Protein 1DBX (pdb70)

CATH classification: 3.90.960.10

Foldseek 3Di:
DLQVVLCVVVVADKDKAFFDPPVLPPPCVRVVNPQQQEKEKDKKAFVAPLQAIEIEIGRSPWAAFCQVCVVVVGRTIGHPQVSVCVQFVAHPQAGFLGRGPHQHAYEYEQCLVVDQWGWTHSRHHGIIMIHGVVSVCVSRVYYYGHGTDD/DLQVVLCVVVVADKDKFFFDDPVLPPPCVRVVHDQQQEKEKDKKDFVQPLVQIEIEIGGSVWAAFVQVCVQVVGRTIGYDQVSVCVQQVAHVQQGFLGRGVHQHAYEYAQCNQVDQWGWYHSRHHGMIMIHGVVSVCVSNVYYHGHGTDD

Solvent-accessible surface area: 15591 Å² total

Sequence (300 aa):
TPAIDLLKKQKIPFILHTYDHDPGDEAAEKLGIDPNRSFKTLLVAENGDQKKLACFVLATANLNLKKAAKSIGVKKVEADKDAAQKSTGYLVGGISPLGQKKRVKTVINSTALEFETIYVSGGKRGLSVEIAPQDLAKVLGAEFTDIVDETPAIDLLKKQKIPFILHTYDHDPGDEAAEKLGIDPNRSFKTLLVAENGDQKKLACFVLATANLNLKKAAKSIGVKKVEADKDAAQKSTGYLVGGISPLGQKKRVKTVINSTALEFETIYVSGGKRGLSVEIAPQDLAKVLGAEFTDIVDE

Secondary structure (DSSP, 8-state):
-HHHHHHHHHT---EEEE-------HHHHHHT--GGGBEEEEEEEBTT-TTSEEEEEEETT---HHHHHHHHT-S-B---HHHHHHHHS--TT---SSS-SS---EEEEGGGGGSS-EEEE-SSTTEEEEE-HHHHHHHHTPEEE-----/-HHHHHHHHHT---EEEE-------HHHHHHT--GGGEEEEEEEEETTEEEEEEEEEEETT---HHHHHHHHT-S-B---HHHHHHHHS--TT---SSS-SS---EEEEGGGGGSS-EEEE-SSTTEEEEE-HHHHHHHHT-EEE-----

Organism: Haemophilus influenzae (strain ATCC 51907 / DSM 11121 / KW20 / Rd) (NCBI:txid71421)

Radius of gyration: 20.14 Å; Cα contacts (8 Å, |Δi|>4): 664; chains: 2; bounding box: 34×42×66 Å

InterPro domains:
  IPR004369 Prolyl-tRNA editing protein, YbaK/EbsC [PIRSF006181] (1-157)
  IPR004369 Prolyl-tRNA editing protein, YbaK/EbsC [TIGR00011] (2-155)
  IPR004369 Prolyl-tRNA editing protein, YbaK/EbsC [cd00002] (1-155)
  IPR007214 YbaK/aminoacyl-tRNA synthetase-associated domain [PF04073] (31-146)
  IPR036754 YbaK/aminoacyl-tRNA synthetase-associated domain superfamily [G3DSA:3.90.960.10] (1-158)
  IPR036754 YbaK/aminoacyl-tRNA synthetase-associated domain superfamily [SSF55826] (2-155)

B-factor: mean 21.3, std 10.44, range [2.0, 78.43]

Structure (mmCIF, N/CA/C/O backbone):
data_1DBX
#
_entry.id   1DBX
#
_cell.length_a   32.560
_cell.length_b   42.210
_cell.length_c   54.160
_cell.angle_alpha   109.07
_cell.angle_beta   100.32
_cell.angle_gamma   90.62
#
_symmetry.space_group_name_H-M   'P 1'
#
loop_
_entity.id
_entity.type
_entity.pdbx_description
1 polymer 'cysteinyl-tRNA(Pro) deacylase'
2 water water
#
loop_
_atom_site.group_PDB
_atom_site.id
_atom_site.type_symbol
_atom_site.label_atom_id
_atom_site.label_alt_id
_atom_site.label_comp_id
_atom_site.label_asym_id
_atom_site.label_entity_id
_atom_site.label_seq_id
_atom_site.pdbx_PDB_ins_code
_atom_site.Cartn_x
_atom_site.Cartn_y
_atom_site.Cartn_z
_atom_site.occupancy
_atom_site.B_iso_or_equiv
_atom_site.auth_seq_id
_atom_site.auth_comp_id
_atom_site.auth_asym_id
_atom_site.auth_atom_id
_atom_site.pdbx_PDB_model_num
ATOM 1 N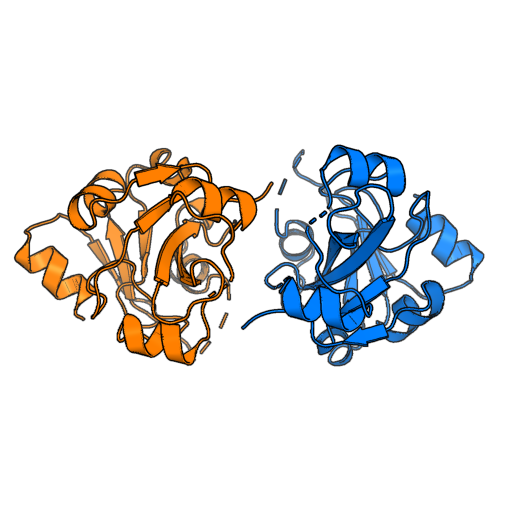 N . THR A 1 2 ? 12.264 -3.505 38.573 1.00 19.38 2 THR A N 1
ATOM 2 C CA . THR A 1 2 ? 12.214 -2.210 37.832 1.00 17.82 2 THR A CA 1
ATOM 3 C C . THR A 1 2 ? 11.422 -1.203 38.610 1.00 14.74 2 THR A C 1
ATOM 4 O O . THR A 1 2 ? 10.628 -1.555 39.489 1.00 14.70 2 THR A O 1
ATOM 8 N N . PRO A 1 3 ? 11.523 0.098 38.306 1.00 16.14 3 PRO A N 1
ATOM 9 C CA . PRO A 1 3 ? 10.802 1.115 39.048 1.00 13.90 3 PRO A CA 1
ATOM 10 C C . PRO A 1 3 ? 9.301 0.935 38.945 1.00 14.55 3 PRO A C 1
ATOM 11 O O . PRO A 1 3 ? 8.528 1.306 39.852 1.00 14.70 3 PRO A O 1
ATOM 15 N N . ALA A 1 4 ? 8.857 0.395 37.806 1.00 12.96 4 ALA A N 1
ATOM 16 C CA . ALA A 1 4 ? 7.432 0.114 37.607 1.00 13.34 4 ALA A CA 1
ATOM 17 C C . ALA A 1 4 ? 6.948 -0.949 38.586 1.00 14.08 4 ALA A C 1
ATOM 18 O O . ALA A 1 4 ? 5.898 -0.759 39.193 1.00 14.91 4 ALA A O 1
ATOM 20 N N . ILE A 1 5 ? 7.680 -2.053 38.659 1.00 11.95 5 ILE A N 1
ATOM 21 C CA . ILE A 1 5 ? 7.245 -3.142 39.569 1.00 14.60 5 ILE A CA 1
ATOM 22 C C . ILE A 1 5 ? 7.456 -2.675 41.003 1.00 15.02 5 ILE A C 1
ATOM 23 O O . ILE A 1 5 ? 6.543 -2.855 41.808 1.00 18.59 5 ILE A O 1
ATOM 28 N N . ASP A 1 6 ? 8.524 -1.948 41.313 1.00 17.12 6 ASP A N 1
ATOM 29 C CA . ASP A 1 6 ? 8.691 -1.404 42.679 1.00 18.90 6 ASP A CA 1
ATOM 30 C C . ASP A 1 6 ? 7.496 -0.573 43.100 1.00 19.56 6 ASP A C 1
ATOM 31 O O . ASP A 1 6 ? 7.017 -0.604 44.270 1.00 18.20 6 ASP A O 1
ATOM 36 N N . LEU A 1 7 ? 7.013 0.263 42.162 1.00 16.17 7 LEU A N 1
ATOM 37 C CA . LEU A 1 7 ? 5.891 1.129 42.475 1.00 17.25 7 LEU A CA 1
ATOM 38 C C . LEU A 1 7 ? 4.634 0.308 42.811 1.00 16.86 7 LEU A C 1
ATOM 39 O O . LEU A 1 7 ? 3.893 0.639 43.729 1.00 16.23 7 LEU A O 1
ATOM 44 N N . LEU A 1 8 ? 4.323 -0.652 41.934 1.00 14.94 8 LEU A N 1
ATOM 45 C CA . LEU A 1 8 ? 3.121 -1.461 42.190 1.00 16.08 8 LEU A CA 1
ATOM 46 C C . LEU A 1 8 ? 3.253 -2.166 43.543 1.00 17.57 8 LEU A C 1
ATOM 47 O O . LEU A 1 8 ? 2.268 -2.225 44.264 1.00 19.74 8 LEU A O 1
ATOM 52 N N . LYS A 1 9 ? 4.456 -2.665 43.866 1.00 17.88 9 LYS A N 1
ATOM 53 C CA . LYS A 1 9 ? 4.596 -3.370 45.160 1.00 18.59 9 LYS A CA 1
ATOM 54 C C . LYS A 1 9 ? 4.474 -2.412 46.343 1.00 19.84 9 LYS A C 1
ATOM 55 O O . LYS A 1 9 ? 3.923 -2.730 47.410 1.00 19.04 9 LYS A O 1
ATOM 61 N N . LYS A 1 10 ? 5.002 -1.190 46.186 1.00 19.99 10 LYS A N 1
ATOM 62 C CA . LYS A 1 10 ? 4.931 -0.169 47.214 1.00 21.25 10 LYS A CA 1
ATOM 63 C C . LYS A 1 10 ? 3.487 0.260 47.472 1.00 20.78 10 LYS A C 1
ATOM 64 O O . LYS A 1 10 ? 3.089 0.442 48.652 1.00 19.14 10 LYS A O 1
ATOM 70 N N . GLN A 1 11 ? 2.689 0.359 46.420 1.00 18.66 11 GLN A N 1
ATOM 71 C CA . GLN A 1 11 ? 1.299 0.767 46.575 1.00 19.30 11 GLN A CA 1
ATOM 72 C C . GLN A 1 11 ? 0.291 -0.364 46.771 1.00 19.37 11 GLN A C 1
ATOM 73 O O . GLN A 1 11 ? -0.919 -0.118 46.889 1.00 17.05 11 GLN A O 1
ATOM 79 N N . LYS A 1 12 ? 0.774 -1.590 46.806 1.00 17.49 12 LYS A N 1
ATOM 80 C CA . LYS A 1 12 ? -0.054 -2.769 47.010 1.00 18.72 12 LYS A CA 1
ATOM 81 C C . LYS A 1 12 ? -1.095 -2.980 45.944 1.00 19.79 12 LYS A C 1
ATOM 82 O O . LYS A 1 12 ? -2.230 -3.392 46.205 1.00 21.32 12 LYS A O 1
ATOM 88 N N . ILE A 1 13 ? -0.743 -2.698 44.692 1.00 17.85 13 ILE A N 1
ATOM 89 C CA . ILE A 1 13 ? -1.721 -2.777 43.607 1.00 16.56 13 ILE A CA 1
ATOM 90 C C . ILE A 1 13 ? -1.637 -4.186 43.024 1.00 16.18 13 ILE A C 1
ATOM 91 O O . ILE A 1 13 ? -0.508 -4.597 42.695 1.00 16.58 13 ILE A O 1
ATOM 96 N N . PRO A 1 14 ? -2.753 -4.826 42.817 1.00 14.47 14 PRO A N 1
ATOM 97 C CA . PRO A 1 14 ? -2.760 -6.130 42.170 1.00 14.46 14 PRO A CA 1
ATOM 98 C C . PRO A 1 14 ? -2.184 -6.123 40.758 1.00 12.72 14 PRO A C 1
ATOM 99 O O . PRO A 1 14 ? -2.528 -5.265 39.955 1.00 14.40 14 PRO A O 1
ATOM 103 N N . PHE A 1 15 ? -1.311 -7.106 40.479 1.00 13.32 15 PHE A N 1
ATOM 104 C CA . PHE A 1 15 ? -0.836 -7.249 39.088 1.00 14.42 15 PHE A CA 1
ATOM 105 C C . PHE A 1 15 ? -0.245 -8.645 38.893 1.00 14.17 15 PHE A C 1
ATOM 106 O O . PHE A 1 15 ? 0.075 -9.335 39.870 1.00 13.51 15 PHE A O 1
ATOM 114 N N . ILE A 1 16 ? -0.107 -9.053 37.624 1.00 12.75 16 ILE A N 1
ATOM 115 C CA . ILE A 1 16 ? 0.655 -10.260 37.334 1.00 13.75 16 ILE A CA 1
ATOM 116 C C . ILE A 1 16 ? 1.873 -9.948 36.462 1.00 14.77 16 ILE A C 1
ATOM 117 O O . ILE A 1 16 ? 1.647 -9.237 35.478 1.00 14.27 16 ILE A O 1
ATOM 122 N N . LEU A 1 17 ? 3.057 -10.399 36.832 1.00 14.01 17 LEU A N 1
ATOM 123 C CA . LEU A 1 17 ? 4.267 -10.200 36.075 1.00 14.77 17 LEU A CA 1
ATOM 124 C C . LEU A 1 17 ? 4.475 -11.350 35.097 1.00 14.89 17 LEU A C 1
ATOM 125 O O . LEU A 1 17 ? 4.514 -12.524 35.487 1.00 16.62 17 LEU A O 1
ATOM 130 N N . HIS A 1 18 ? 4.575 -11.009 33.825 1.00 13.93 18 HIS A N 1
ATOM 131 C CA . HIS A 1 18 ? 4.835 -12.015 32.792 1.00 14.86 18 HIS A CA 1
ATOM 132 C C . HIS A 1 18 ? 6.223 -11.775 32.197 1.00 14.71 18 HIS A C 1
ATOM 133 O O . HIS A 1 18 ? 6.642 -10.624 32.004 1.00 15.05 18 HIS A O 1
ATOM 140 N N . THR A 1 19 ? 6.943 -12.867 31.924 1.00 16.51 19 THR A N 1
ATOM 141 C CA . THR A 1 19 ? 8.319 -12.725 31.434 1.00 17.28 19 THR A CA 1
ATOM 142 C C . THR A 1 19 ? 8.444 -13.520 30.130 1.00 19.59 19 THR A C 1
ATOM 143 O O . THR A 1 19 ? 7.863 -14.602 30.025 1.00 20.54 19 THR A O 1
ATOM 147 N N . TYR A 1 20 ? 9.171 -13.011 29.160 1.00 20.26 20 TYR A N 1
ATOM 148 C CA . TYR A 1 20 ? 9.416 -13.667 27.883 1.00 25.02 20 TYR A CA 1
ATOM 149 C C . TYR A 1 20 ? 10.886 -13.373 27.531 1.00 27.05 20 TYR A C 1
ATOM 150 O O . TYR A 1 20 ? 11.459 -12.437 28.099 1.00 25.19 20 TYR A O 1
ATOM 159 N N . ASP A 1 21 ? 11.550 -14.289 26.851 1.00 32.83 21 ASP A N 1
ATOM 160 C CA . ASP A 1 21 ? 12.917 -14.019 26.407 1.00 39.34 21 ASP A CA 1
ATOM 161 C C . ASP A 1 21 ? 12.865 -13.123 25.172 1.00 43.37 21 ASP A C 1
ATOM 162 O O . ASP A 1 21 ? 12.485 -13.590 24.096 1.00 42.96 21 ASP A O 1
ATOM 167 N N . HIS A 1 22 ? 13.156 -11.834 25.354 1.00 48.91 22 HIS A N 1
ATOM 168 C CA . HIS A 1 22 ? 13.374 -10.999 24.175 1.00 55.88 22 HIS A CA 1
ATOM 169 C C . HIS A 1 22 ? 14.482 -11.631 23.330 1.00 60.22 22 HIS A C 1
ATOM 170 O O . HIS A 1 22 ? 15.486 -12.049 23.912 1.00 61.06 22 HIS A O 1
ATOM 177 N N . ASP A 1 23 ? 14.231 -11.821 22.042 1.00 65.18 23 ASP A N 1
ATOM 178 C CA . ASP A 1 23 ? 15.367 -12.144 21.159 1.00 69.81 23 ASP A CA 1
ATOM 179 C C . ASP A 1 23 ? 16.103 -10.832 20.911 1.00 72.43 23 ASP A C 1
ATOM 180 O O . ASP A 1 23 ? 15.647 -9.945 20.193 1.00 73.08 23 ASP A O 1
ATOM 185 N N . PRO A 1 24 ? 17.238 -10.668 21.581 1.00 74.72 24 PRO A N 1
ATOM 186 C CA . PRO A 1 24 ? 17.931 -9.399 21.672 1.00 76.37 24 PRO A CA 1
ATOM 187 C C . PRO A 1 24 ? 18.172 -8.730 20.329 1.00 77.72 24 PRO A C 1
ATOM 188 O O . PRO A 1 24 ? 17.880 -7.555 20.107 1.00 78.43 24 PRO A O 1
ATOM 192 N N . GLY A 1 30 ? 7.190 -3.228 18.556 1.00 45.27 30 GLY A N 1
ATOM 193 C CA . GLY A 1 30 ? 6.002 -3.192 17.685 1.00 42.70 30 GLY A CA 1
ATOM 194 C C . GLY A 1 30 ? 4.945 -4.094 18.308 1.00 40.91 30 GLY A C 1
ATOM 195 O O . GLY A 1 30 ? 3.820 -3.640 18.546 1.00 42.59 30 GLY A O 1
ATOM 196 N N . ASP A 1 31 ? 5.236 -5.384 18.544 1.00 37.15 31 ASP A N 1
ATOM 197 C CA . ASP A 1 31 ? 4.530 -6.065 19.628 1.00 30.89 31 ASP A CA 1
ATOM 198 C C . ASP A 1 31 ? 5.075 -7.472 19.856 1.00 27.28 31 ASP A C 1
ATOM 199 O O . ASP A 1 31 ? 4.426 -8.496 19.750 1.00 25.23 31 ASP A O 1
ATOM 204 N N . GLU A 1 32 ? 6.333 -7.478 20.256 1.00 26.40 32 GLU A N 1
ATOM 205 C CA . GLU A 1 32 ? 7.023 -8.672 20.687 1.00 25.87 32 GLU A CA 1
ATOM 206 C C . GLU A 1 32 ? 6.308 -9.305 21.880 1.00 24.09 32 GLU A C 1
ATOM 207 O O . GLU A 1 32 ? 6.234 -10.522 21.977 1.00 23.41 32 GLU A O 1
ATOM 213 N N . ALA A 1 33 ? 5.860 -8.469 22.827 1.00 21.60 33 ALA A N 1
ATOM 214 C CA . ALA A 1 33 ? 5.189 -9.006 24.003 1.00 19.95 33 ALA A CA 1
ATOM 215 C C . ALA A 1 33 ? 3.913 -9.733 23.625 1.00 19.48 33 ALA A C 1
ATOM 216 O O . ALA A 1 33 ? 3.645 -10.837 24.129 1.00 18.41 33 ALA A O 1
ATOM 218 N N . ALA A 1 34 ? 3.113 -9.179 22.728 1.00 19.13 34 ALA A N 1
ATOM 219 C CA . ALA A 1 34 ? 1.858 -9.852 22.375 1.00 19.34 34 ALA A CA 1
ATOM 220 C C . ALA A 1 34 ? 2.184 -11.188 21.690 1.00 20.17 34 ALA A C 1
ATOM 221 O O . ALA A 1 34 ? 1.491 -12.168 21.935 1.00 17.52 34 ALA A O 1
ATOM 223 N N . GLU A 1 35 ? 3.246 -11.200 20.877 1.00 21.05 35 GLU A N 1
ATOM 224 C CA . GLU A 1 35 ? 3.580 -12.410 20.126 1.00 23.69 35 GLU A CA 1
ATOM 225 C C . GLU A 1 35 ? 4.143 -13.501 21.043 1.00 22.95 35 GLU A C 1
ATOM 226 O O . GLU A 1 35 ? 3.666 -14.628 21.043 1.00 22.61 35 GLU A O 1
ATOM 232 N N . LYS A 1 36 ? 5.143 -13.168 21.844 1.00 22.00 36 LYS A N 1
ATOM 233 C CA . LYS A 1 36 ? 5.782 -14.119 22.740 1.00 22.88 36 LYS A CA 1
ATOM 234 C C . LYS A 1 36 ? 4.928 -14.520 23.936 1.00 20.77 36 LYS A C 1
ATOM 235 O O . LYS A 1 36 ? 5.204 -15.627 24.422 1.00 22.17 36 LYS A O 1
ATOM 241 N N . LEU A 1 37 ? 3.995 -13.674 24.383 1.00 17.99 37 LEU A N 1
ATOM 242 C CA . LEU A 1 37 ? 3.097 -14.084 25.446 1.00 15.56 37 LEU A CA 1
ATOM 243 C C . LEU A 1 37 ? 1.743 -14.581 24.939 1.00 17.59 37 LEU A C 1
ATOM 244 O O . LEU A 1 37 ? 0.890 -14.978 25.736 1.00 18.40 37 LEU A O 1
ATOM 249 N N . GLY A 1 38 ? 1.509 -14.495 23.629 1.00 16.71 38 GLY A N 1
ATOM 250 C CA . GLY A 1 38 ? 0.219 -14.960 23.089 1.00 18.56 38 GLY A CA 1
ATOM 251 C C . GLY A 1 38 ? -0.959 -14.177 23.652 1.00 19.57 38 GLY A C 1
ATOM 252 O O . GLY A 1 38 ? -1.907 -14.711 24.241 1.00 18.22 38 GLY A O 1
ATOM 253 N N . ILE A 1 39 ? -0.852 -12.855 23.515 1.00 19.16 39 ILE A N 1
ATOM 254 C CA . ILE A 1 39 ? -1.880 -11.937 24.025 1.00 22.32 39 ILE A CA 1
ATOM 255 C C . ILE A 1 39 ? -2.728 -11.461 22.849 1.00 23.09 39 ILE A C 1
ATOM 256 O O . ILE A 1 39 ? -2.127 -11.205 21.805 1.00 24.14 39 ILE A O 1
ATOM 261 N N . ASP A 1 40 ? -4.038 -11.311 22.959 1.00 25.40 40 ASP A N 1
ATOM 262 C CA . ASP A 1 40 ? -4.738 -10.544 21.916 1.00 26.86 40 ASP A CA 1
ATOM 263 C C . ASP A 1 40 ? -4.093 -9.176 21.743 1.00 25.55 40 ASP A C 1
ATOM 264 O O . ASP A 1 40 ? -3.993 -8.511 22.767 1.00 24.25 40 ASP A O 1
ATOM 269 N N . PRO A 1 41 ? -3.829 -8.728 20.533 1.00 26.64 41 PRO A N 1
ATOM 270 C CA . PRO A 1 41 ? -3.240 -7.434 20.276 1.00 25.40 41 PRO A CA 1
ATOM 271 C C . PRO A 1 41 ? -3.954 -6.285 20.971 1.00 24.29 41 PRO A C 1
ATOM 272 O O . PRO A 1 41 ? -3.249 -5.398 21.466 1.00 24.39 41 PRO A O 1
ATOM 276 N N . ASN A 1 42 ? -5.285 -6.300 20.993 1.00 23.12 42 ASN A N 1
ATOM 277 C CA . ASN A 1 42 ? -5.972 -5.105 21.490 1.00 22.85 42 ASN A CA 1
ATOM 278 C C . ASN A 1 42 ? -5.929 -5.019 23.008 1.00 20.96 42 ASN A C 1
ATOM 279 O O . ASN A 1 42 ? -6.362 -4.030 23.615 1.00 20.17 42 ASN A O 1
ATOM 284 N N . ARG A 1 43 ? -5.399 -6.076 23.648 1.00 18.99 43 ARG A N 1
ATOM 285 C CA . ARG A 1 43 ? -5.105 -6.048 25.058 1.00 16.03 43 ARG A CA 1
ATOM 286 C C . ARG A 1 43 ? -3.680 -5.659 25.437 1.00 13.48 43 ARG A C 1
ATOM 287 O O . ARG A 1 43 ? -3.416 -5.534 26.639 1.00 11.83 43 ARG A O 1
ATOM 295 N N . SER A 1 44 ? -2.774 -5.604 24.478 1.00 12.87 44 SER A N 1
ATOM 296 C CA . SER A 1 44 ? -1.388 -5.277 24.670 1.00 12.57 44 SER A CA 1
ATOM 297 C C . SER A 1 44 ? -1.159 -3.799 24.365 1.00 13.39 44 SER A C 1
ATOM 298 O O . SER A 1 44 ? -1.327 -3.325 23.226 1.00 12.61 44 SER A O 1
ATOM 301 N N . PHE A 1 45 ? -0.764 -3.034 25.402 1.00 11.59 45 PHE A N 1
ATOM 302 C CA . PHE A 1 45 ? -0.698 -1.579 25.248 1.00 12.51 45 PHE A CA 1
ATOM 303 C C . PHE A 1 45 ? 0.746 -1.093 25.260 1.00 13.09 45 PHE A C 1
ATOM 304 O O . PHE A 1 45 ? 1.609 -1.601 25.971 1.00 13.27 45 PHE A O 1
ATOM 312 N N . LYS A 1 46 ? 1.008 -0.081 24.441 1.00 11.78 46 LYS A N 1
ATOM 313 C CA . LYS A 1 46 ? 2.263 0.615 24.366 1.00 12.66 46 LYS A CA 1
ATOM 314 C C . LYS A 1 46 ? 2.127 1.978 25.057 1.00 13.46 46 LYS A C 1
ATOM 315 O O . LYS A 1 46 ? 1.016 2.468 25.293 1.00 12.27 46 LYS A O 1
ATOM 321 N N . THR A 1 47 ? 3.284 2.536 25.411 1.00 11.15 47 THR A N 1
ATOM 322 C CA . THR A 1 47 ? 3.335 3.772 26.166 1.00 11.35 47 THR A CA 1
ATOM 323 C C . THR A 1 47 ? 4.192 4.736 25.361 1.00 12.30 47 THR A C 1
ATOM 324 O O . THR A 1 47 ? 5.349 4.390 25.013 1.00 11.22 47 THR A O 1
ATOM 328 N N . LEU A 1 48 ? 3.603 5.876 25.041 1.00 12.55 48 LEU A N 1
ATOM 329 C CA . LEU A 1 48 ? 4.255 6.885 24.210 1.00 12.61 48 LEU A CA 1
ATOM 330 C C . LEU A 1 48 ? 4.289 8.200 24.974 1.00 13.44 48 LEU A C 1
ATOM 331 O O . LEU A 1 48 ? 3.458 8.399 25.885 1.00 13.30 48 LEU A O 1
ATOM 336 N N . LEU A 1 49 ? 5.286 9.038 24.665 1.00 12.05 49 LEU A N 1
ATOM 337 C CA . LEU A 1 49 ? 5.320 10.343 25.319 1.00 11.97 49 LEU A CA 1
ATOM 338 C C . LEU A 1 49 ? 5.215 11.437 24.260 1.00 11.85 49 LEU A C 1
ATOM 339 O O . LEU A 1 49 ? 5.773 11.268 23.164 1.00 11.81 49 LEU A O 1
ATOM 344 N N . VAL A 1 50 ? 4.584 12.544 24.599 1.00 11.42 50 VAL A N 1
ATOM 345 C CA . VAL A 1 50 ? 4.397 13.635 23.628 1.00 13.22 50 VAL A CA 1
ATOM 346 C C . VAL A 1 50 ? 4.889 14.911 24.289 1.00 12.00 50 VAL A C 1
ATOM 347 O O . VAL A 1 50 ? 4.966 15.009 25.509 1.00 13.43 50 VAL A O 1
ATOM 351 N N . ALA A 1 51 ? 5.246 15.905 23.487 1.00 11.71 51 ALA A N 1
ATOM 352 C CA . ALA A 1 51 ? 5.636 17.205 23.997 1.00 12.22 51 ALA A CA 1
ATOM 353 C C . ALA A 1 51 ? 4.505 18.203 23.820 1.00 11.75 51 ALA A C 1
ATOM 354 O O . ALA A 1 51 ? 4.057 18.430 22.695 1.00 13.29 51 ALA A O 1
ATOM 356 N N . GLU A 1 52 ? 4.092 18.831 24.907 1.00 12.77 52 GLU A N 1
ATOM 357 C CA . GLU A 1 52 ? 2.984 19.778 24.879 1.00 13.53 52 GLU A CA 1
ATOM 358 C C . GLU A 1 52 ? 3.365 21.044 24.110 1.00 15.14 52 GLU A C 1
ATOM 359 O O . GLU A 1 52 ? 4.359 21.681 24.455 1.00 14.61 52 GLU A O 1
ATOM 365 N N . ASN A 1 53 ? 2.626 21.398 23.065 1.00 14.91 53 ASN A N 1
ATOM 366 C CA . ASN A 1 53 ? 3.005 22.479 22.160 1.00 16.02 53 ASN A CA 1
ATOM 367 C C . ASN A 1 53 ? 4.414 22.351 21.630 1.00 17.34 53 ASN A C 1
ATOM 368 O O . ASN A 1 53 ? 5.064 23.319 21.217 1.00 19.10 53 ASN A O 1
ATOM 373 N N . GLY A 1 54 ? 4.962 21.150 21.536 1.00 17.46 54 GLY A N 1
ATOM 374 C CA . GLY A 1 54 ? 6.288 20.844 21.031 1.00 16.49 54 GLY A CA 1
ATOM 375 C C . GLY A 1 54 ? 7.394 21.248 22.029 1.00 17.32 54 GLY A C 1
ATOM 376 O O . GLY A 1 54 ? 8.562 21.283 21.619 1.00 19.76 54 GLY A O 1
ATOM 377 N N . ASP A 1 55 ? 7.073 21.440 23.274 1.00 16.84 55 ASP A N 1
ATOM 378 C CA . ASP A 1 55 ? 7.993 21.865 24.331 1.00 18.24 55 ASP A CA 1
ATOM 379 C C . ASP A 1 55 ? 8.480 20.552 24.971 1.00 20.45 55 ASP A C 1
ATOM 380 O O . ASP A 1 55 ? 7.729 19.911 25.715 1.00 19.36 55 ASP A O 1
ATOM 385 N N . GLN A 1 56 ? 9.703 20.208 24.649 1.00 21.09 56 GLN A N 1
ATOM 386 C CA . GLN A 1 56 ? 10.289 18.922 24.986 1.00 23.44 56 GLN A CA 1
ATOM 387 C C . GLN A 1 56 ? 10.552 18.801 26.478 1.00 23.01 56 GLN A C 1
ATOM 388 O O . GLN A 1 56 ? 10.779 17.680 26.946 1.00 24.95 56 GLN A O 1
ATOM 394 N N . LYS A 1 57 ? 10.376 19.869 27.243 1.00 24.61 57 LYS A N 1
ATOM 395 C CA . LYS A 1 57 ? 10.443 19.819 28.694 1.00 23.85 57 LYS A CA 1
ATOM 396 C C . LYS A 1 57 ? 9.090 19.603 29.349 1.00 21.28 57 LYS A C 1
ATOM 397 O O . LYS A 1 57 ? 8.921 19.612 30.572 1.00 22.62 57 LYS A O 1
ATOM 403 N N . LYS A 1 58 ? 8.033 19.585 28.529 1.00 18.93 58 LYS A N 1
ATOM 404 C CA . LYS A 1 58 ? 6.694 19.475 29.115 1.00 16.39 58 LYS A CA 1
ATOM 405 C C . LYS A 1 58 ? 6.048 18.252 28.450 1.00 16.51 58 LYS A C 1
ATOM 406 O O . LYS A 1 58 ? 5.317 18.390 27.468 1.00 15.82 58 LYS A O 1
ATOM 412 N N . LEU A 1 59 ? 6.334 17.090 29.030 1.00 13.85 59 LEU A N 1
ATOM 413 C CA . LEU A 1 59 ? 5.855 15.834 28.405 1.00 12.77 59 LEU A CA 1
ATOM 414 C C . LEU A 1 59 ? 4.574 15.343 29.064 1.00 13.36 59 LEU A C 1
ATOM 415 O O . LEU A 1 59 ? 4.214 15.651 30.213 1.00 12.53 59 LEU A O 1
ATOM 420 N N . ALA A 1 60 ? 3.885 14.472 28.311 1.00 11.50 60 ALA A N 1
ATOM 421 C CA . ALA A 1 60 ? 2.680 13.801 28.786 1.00 11.26 60 ALA A CA 1
ATOM 422 C C . ALA A 1 60 ? 2.736 12.380 28.244 1.00 10.26 60 ALA A C 1
ATOM 423 O O . ALA A 1 60 ? 3.298 12.182 27.151 1.00 12.12 60 ALA A O 1
ATOM 425 N N . CYS A 1 61 ? 2.031 11.488 28.915 1.00 10.15 61 CYS A N 1
ATOM 426 C CA . CYS A 1 61 ? 2.169 10.064 28.611 1.00 10.63 61 CYS A CA 1
ATOM 427 C C . CYS A 1 61 ? 0.856 9.483 28.092 1.00 9.43 61 CYS A C 1
ATOM 428 O O . CYS A 1 61 ? -0.177 9.793 28.655 1.00 9.07 61 CYS A O 1
ATOM 431 N N . PHE A 1 62 ? 0.880 8.702 27.056 1.00 9.51 62 PHE A N 1
ATOM 432 C CA . PHE A 1 62 ? -0.346 8.160 26.442 1.00 9.49 62 PHE A CA 1
ATOM 433 C C . PHE A 1 62 ? -0.168 6.643 26.298 1.00 10.95 62 PHE A C 1
ATOM 434 O O . PHE A 1 62 ? 0.879 6.165 25.833 1.00 13.20 62 PHE A O 1
ATOM 442 N N . VAL A 1 63 ? -1.248 5.961 26.671 1.00 10.49 63 VAL A N 1
ATOM 443 C CA . VAL A 1 63 ? -1.176 4.502 26.738 1.00 12.44 63 VAL A CA 1
ATOM 444 C C . VAL A 1 63 ? -2.230 3.914 25.787 1.00 9.58 63 VAL A C 1
ATOM 445 O O . VAL A 1 63 ? -3.374 4.329 25.939 1.00 11.08 63 VAL A O 1
ATOM 449 N N . LEU A 1 64 ? -1.836 3.170 24.766 1.00 8.98 64 LEU A N 1
ATOM 450 C CA . LEU A 1 64 ? -2.789 2.750 23.738 1.00 10.05 64 LEU A CA 1
ATOM 451 C C . LEU A 1 64 ? -2.418 1.376 23.143 1.00 9.29 64 LEU A C 1
ATOM 452 O O . LEU A 1 64 ? -1.292 0.955 23.385 1.00 11.53 64 LEU A O 1
ATOM 457 N N . ALA A 1 65 ? -3.411 0.616 22.619 1.00 10.62 65 ALA A N 1
ATOM 458 C CA . ALA A 1 65 ? -3.003 -0.689 22.069 1.00 13.80 65 ALA A CA 1
ATOM 459 C C . ALA A 1 65 ? -1.869 -0.518 21.073 1.00 14.84 65 ALA A C 1
ATOM 460 O O . ALA A 1 65 ? -1.772 0.411 20.271 1.00 13.38 65 ALA A O 1
ATOM 462 N N . THR A 1 66 ? -0.953 -1.498 21.085 1.00 16.29 66 THR A N 1
ATOM 463 C CA . THR A 1 66 ? 0.233 -1.421 20.249 1.00 18.68 66 THR A CA 1
ATOM 464 C C . THR A 1 66 ? -0.131 -1.365 18.773 1.00 20.62 66 THR A C 1
ATOM 465 O O . THR A 1 66 ? 0.665 -0.700 18.081 1.00 21.13 66 THR A O 1
ATOM 469 N N . ALA A 1 67 ? -1.257 -1.938 18.351 1.00 21.45 67 ALA A N 1
ATOM 470 C CA . ALA A 1 67 ? -1.582 -1.806 16.919 1.00 23.65 67 ALA A CA 1
ATOM 471 C C . ALA A 1 67 ? -2.380 -0.551 16.603 1.00 23.96 67 ALA A C 1
ATOM 472 O O . ALA A 1 67 ? -2.669 -0.337 15.410 1.00 26.35 67 ALA A O 1
ATOM 474 N N . ASN A 1 68 ? -2.712 0.264 17.595 1.00 21.43 68 ASN A N 1
ATOM 475 C CA . ASN A 1 68 ? -3.371 1.534 17.298 1.00 21.39 68 ASN A CA 1
ATOM 476 C C . ASN A 1 68 ? -2.322 2.616 17.035 1.00 20.70 68 ASN A C 1
ATOM 477 O O . ASN A 1 68 ? -1.149 2.538 17.398 1.00 19.14 68 ASN A O 1
ATOM 490 N N . LEU A 1 70 ? -1.468 6.766 17.607 1.00 14.33 70 LEU A N 1
ATOM 491 C CA . LEU A 1 70 ? -1.884 7.891 18.446 1.00 13.43 70 LEU A CA 1
ATOM 492 C C . LEU A 1 70 ? -2.388 8.991 17.520 1.00 14.49 70 LEU A C 1
ATOM 493 O O . LEU A 1 70 ? -1.678 9.338 16.566 1.00 15.81 70 LEU A O 1
ATOM 498 N N . ASN A 1 71 ? -3.586 9.488 17.779 1.00 12.40 71 ASN A N 1
ATOM 499 C CA . ASN A 1 71 ? -4.043 10.651 16.969 1.00 13.59 71 ASN A CA 1
ATOM 500 C C . ASN A 1 71 ? -3.564 11.905 17.677 1.00 12.83 71 ASN A C 1
ATOM 501 O O . ASN A 1 71 ? -4.104 12.155 18.775 1.00 12.67 71 ASN A O 1
ATOM 506 N N . LEU A 1 72 ? -2.710 12.759 17.087 1.00 13.47 72 LEU A N 1
ATOM 507 C CA . LEU A 1 72 ? -2.147 13.858 17.875 1.00 12.64 72 LEU A CA 1
ATOM 508 C C . LEU A 1 72 ? -3.194 14.914 18.244 1.00 13.95 72 LEU A C 1
ATOM 509 O O . LEU A 1 72 ? -3.072 15.552 19.304 1.00 13.46 72 LEU A O 1
ATOM 514 N N . LYS A 1 73 ? -4.156 15.178 17.337 1.00 14.10 73 LYS A N 1
ATOM 515 C CA . LYS A 1 73 ? -5.175 16.165 17.688 1.00 13.48 73 LYS A CA 1
ATOM 516 C C . LYS A 1 73 ? -6.035 15.691 18.849 1.00 13.93 73 LYS A C 1
ATOM 517 O O . LYS A 1 73 ? -6.267 16.446 19.795 1.00 14.26 73 LYS A O 1
ATOM 523 N N . LYS A 1 74 ? -6.473 14.432 18.845 1.00 13.83 74 LYS A N 1
ATOM 524 C CA . LYS A 1 74 ? -7.211 13.869 19.946 1.00 12.29 74 LYS A CA 1
ATOM 525 C C . LYS A 1 74 ? -6.364 13.913 21.226 1.00 14.11 74 LYS A C 1
ATOM 526 O O . LYS A 1 74 ? -6.893 14.156 22.310 1.00 14.02 74 LYS A O 1
ATOM 532 N N . ALA A 1 75 ? -5.083 13.560 21.073 1.00 13.34 75 ALA A N 1
ATOM 533 C CA . ALA A 1 75 ? -4.234 13.545 22.278 1.00 12.31 75 ALA A CA 1
ATOM 534 C C . ALA A 1 75 ? -4.075 14.933 22.848 1.00 10.95 75 ALA A C 1
ATOM 535 O O . ALA A 1 75 ? -4.184 15.142 24.056 1.00 12.24 75 ALA A O 1
ATOM 537 N N . ALA A 1 76 ? -3.939 15.969 21.987 1.00 12.30 76 ALA A N 1
ATOM 538 C CA . ALA A 1 76 ? -3.786 17.317 22.525 1.00 12.25 76 ALA A CA 1
ATOM 539 C C . ALA A 1 76 ? -5.071 17.758 23.234 1.00 12.50 76 ALA A C 1
ATOM 540 O O . ALA A 1 76 ? -5.035 18.258 24.361 1.00 12.65 76 ALA A O 1
ATOM 542 N N . LYS A 1 77 ? -6.216 17.456 22.613 1.00 12.69 77 LYS A N 1
ATOM 543 C CA . LYS A 1 77 ? -7.483 17.733 23.320 1.00 15.22 77 LYS A CA 1
ATOM 544 C C . LYS A 1 77 ? -7.618 17.018 24.646 1.00 14.46 77 LYS A C 1
ATOM 545 O O . LYS A 1 77 ? -8.183 17.571 25.615 1.00 14.32 77 LYS A O 1
ATOM 551 N N . SER A 1 78 ? -7.171 15.773 24.767 1.00 13.50 78 SER A N 1
ATOM 552 C CA . SER A 1 78 ? -7.373 15.017 26.007 1.00 11.48 78 SER A CA 1
ATOM 553 C C . SER A 1 78 ? -6.644 15.596 27.218 1.00 12.49 78 SER A C 1
ATOM 554 O O . SER A 1 78 ? -6.910 15.209 28.368 1.00 13.55 78 SER A O 1
ATOM 557 N N . ILE A 1 79 ? -5.639 16.414 27.018 1.00 11.37 79 ILE A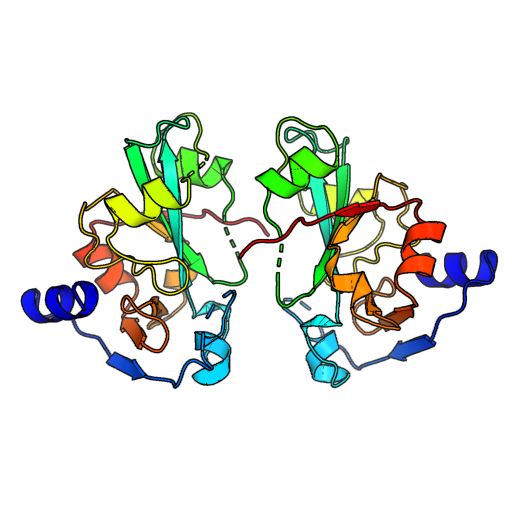 N 1
ATOM 558 C CA . ILE A 1 79 ? -4.797 16.971 28.040 1.00 12.85 79 ILE A CA 1
ATOM 559 C C . ILE A 1 79 ? -4.937 18.510 28.030 1.00 13.79 79 ILE A C 1
ATOM 560 O O . ILE A 1 79 ? -4.342 19.171 28.897 1.00 16.03 79 ILE A O 1
ATOM 565 N N . GLY A 1 80 ? -5.802 18.999 27.174 1.00 14.21 80 GLY A N 1
ATOM 566 C CA . GLY A 1 80 ? -6.205 20.415 27.238 1.00 17.23 80 GLY A CA 1
ATOM 567 C C . GLY A 1 80 ? -5.092 21.320 26.732 1.00 17.70 80 GLY A C 1
ATOM 568 O O . GLY A 1 80 ? -4.957 22.456 27.203 1.00 19.76 80 GLY A O 1
ATOM 569 N N . VAL A 1 81 ? -4.317 20.873 25.758 1.00 16.74 81 VAL A N 1
ATOM 570 C CA . VAL A 1 81 ? -3.282 21.732 25.171 1.00 16.09 81 VAL A CA 1
ATOM 571 C C . VAL A 1 81 ? -3.584 21.984 23.698 1.00 15.89 81 VAL A C 1
ATOM 572 O O . VAL A 1 81 ? -4.346 21.196 23.097 1.00 16.44 81 VAL A O 1
ATOM 576 N N . LYS A 1 82 ? -2.979 23.011 23.111 1.00 15.26 82 LYS A N 1
ATOM 577 C CA . LYS A 1 82 ? -3.376 23.379 21.743 1.00 14.00 82 LYS A CA 1
ATOM 578 C C . LYS A 1 82 ? -2.863 22.342 20.746 1.00 14.35 82 LYS A C 1
ATOM 579 O O . LYS A 1 82 ? -3.544 22.057 19.762 1.00 15.05 82 LYS A O 1
ATOM 585 N N . LYS A 1 83 ? -1.595 21.942 20.906 1.00 14.61 83 LYS A N 1
ATOM 586 C CA . LYS A 1 83 ? -1.004 20.974 19.982 1.00 16.82 83 LYS A CA 1
ATOM 587 C C . LYS A 1 83 ? -0.054 20.070 20.762 1.00 14.88 83 LYS A C 1
ATOM 588 O O . LYS A 1 83 ? 0.439 20.502 21.810 1.00 15.26 83 LYS A O 1
ATOM 594 N N . VAL A 1 84 ? 0.211 18.880 20.258 1.00 15.54 84 VAL A N 1
ATOM 595 C CA . VAL A 1 84 ? 1.342 18.095 20.785 1.00 13.87 84 VAL A CA 1
ATOM 596 C C . VAL A 1 84 ? 2.171 17.612 19.609 1.00 15.94 84 VAL A C 1
ATOM 597 O O . VAL A 1 84 ? 1.668 17.539 18.478 1.00 14.33 84 VAL A O 1
ATOM 601 N N . GLU A 1 85 ? 3.434 17.279 19.832 1.00 14.94 85 GLU A N 1
ATOM 602 C CA . GLU A 1 85 ? 4.285 16.575 18.904 1.00 16.81 85 GLU A CA 1
ATOM 603 C C . GLU A 1 85 ? 4.884 15.375 19.664 1.00 15.73 85 GLU A C 1
ATOM 604 O O . GLU A 1 85 ? 4.918 15.407 20.888 1.00 15.60 85 GLU A O 1
ATOM 618 N N . ALA A 1 87 ? 7.419 13.158 21.543 1.00 17.12 87 ALA A N 1
ATOM 619 C CA . ALA A 1 87 ? 8.628 13.536 22.287 1.00 18.26 87 ALA A CA 1
ATOM 620 C C . ALA A 1 87 ? 9.868 13.051 21.547 1.00 19.08 87 ALA A C 1
ATOM 621 O O . ALA A 1 87 ? 9.768 11.942 21.017 1.00 19.43 87 ALA A O 1
ATOM 623 N N . ASP A 1 88 ? 10.929 13.863 21.437 1.00 22.94 88 ASP A N 1
ATOM 624 C CA . ASP A 1 88 ? 12.197 13.318 20.939 1.00 25.96 88 ASP A CA 1
ATOM 625 C C . ASP A 1 88 ? 12.661 12.115 21.780 1.00 25.96 88 ASP A C 1
ATOM 626 O O . ASP A 1 88 ? 12.461 12.061 23.008 1.00 25.35 88 ASP A O 1
ATOM 631 N N . LYS A 1 89 ? 13.271 11.128 21.135 1.00 25.58 89 LYS A N 1
ATOM 632 C CA . LYS A 1 89 ? 13.892 10.005 21.834 1.00 26.73 89 LYS A CA 1
ATOM 633 C C . LYS A 1 89 ? 14.665 10.428 23.078 1.00 26.40 89 LYS A C 1
ATOM 634 O O . LYS A 1 89 ? 14.377 9.838 24.128 1.00 23.37 89 LYS A O 1
ATOM 640 N N . ASP A 1 90 ? 15.607 11.381 23.050 1.00 27.33 90 ASP A N 1
ATOM 641 C CA . ASP A 1 90 ? 16.382 11.604 24.278 1.00 28.59 90 ASP A CA 1
ATOM 642 C C . ASP A 1 90 ? 15.527 12.232 25.376 1.00 27.33 90 ASP A C 1
ATOM 643 O O . ASP A 1 90 ? 15.801 12.081 26.573 1.00 28.01 90 ASP A O 1
ATOM 648 N N . ALA A 1 91 ? 14.656 13.155 24.965 1.00 24.67 91 ALA A N 1
ATOM 649 C CA . ALA A 1 91 ? 13.718 13.748 25.875 1.00 21.77 91 ALA A CA 1
ATOM 650 C C . ALA A 1 91 ? 12.878 12.632 26.516 1.00 20.11 91 ALA A C 1
ATOM 651 O O . ALA A 1 91 ? 12.803 12.727 27.736 1.00 21.16 91 ALA A O 1
ATOM 653 N N . ALA A 1 92 ? 12.341 11.688 25.763 1.00 21.85 92 ALA A N 1
ATOM 654 C CA . ALA A 1 92 ? 11.539 10.627 26.396 1.00 21.76 92 ALA A CA 1
ATOM 655 C C . ALA A 1 92 ? 12.382 9.767 27.353 1.00 23.49 92 ALA A C 1
ATOM 656 O O . ALA A 1 92 ? 11.912 9.383 28.419 1.00 22.65 92 ALA A O 1
ATOM 658 N N . GLN A 1 93 ? 13.587 9.385 26.949 1.00 24.04 93 GLN A N 1
ATOM 659 C CA . GLN A 1 93 ? 14.505 8.604 27.802 1.00 26.56 93 GLN A CA 1
ATOM 660 C C . GLN A 1 93 ? 14.933 9.322 29.066 1.00 27.03 93 GLN A C 1
ATOM 661 O O . GLN A 1 93 ? 14.898 8.684 30.135 1.00 28.51 93 GLN A O 1
ATOM 667 N N . LYS A 1 94 ? 15.261 10.610 29.070 1.00 26.83 94 LYS A N 1
ATOM 668 C CA . LYS A 1 94 ? 15.742 11.280 30.274 1.00 27.04 94 LYS A CA 1
ATOM 669 C C . LYS A 1 94 ? 14.640 11.482 31.301 1.00 25.40 94 LYS A C 1
ATOM 670 O O . LYS A 1 94 ? 14.773 11.377 32.519 1.00 26.22 94 LYS A O 1
ATOM 676 N N . SER A 1 95 ? 13.461 11.761 30.771 1.00 20.93 95 SER A N 1
ATOM 677 C CA . SER A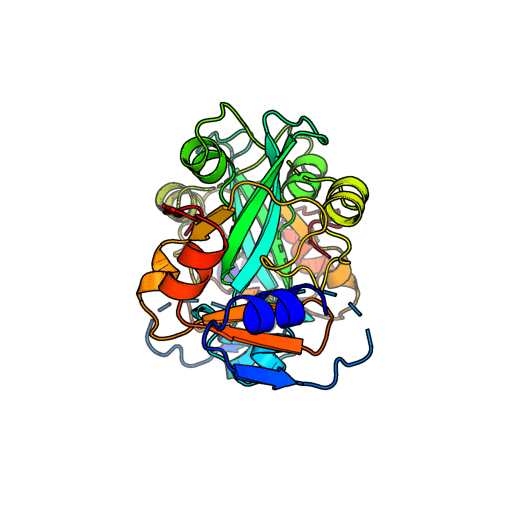 1 95 ? 12.265 11.981 31.569 1.00 19.58 95 SER A CA 1
ATOM 678 C C . SER A 1 95 ? 11.821 10.659 32.204 1.00 18.10 95 SER A C 1
ATOM 679 O O . SER A 1 95 ? 11.413 10.721 33.356 1.00 19.07 95 SER A O 1
ATOM 682 N N . THR A 1 96 ? 11.820 9.570 31.436 1.00 18.91 96 THR A N 1
ATOM 683 C CA . THR A 1 96 ? 11.257 8.324 31.976 1.00 17.40 96 THR A CA 1
ATOM 684 C C . THR A 1 96 ? 12.278 7.379 32.612 1.00 18.22 96 THR A C 1
ATOM 685 O O . THR A 1 96 ? 11.902 6.596 33.509 1.00 19.76 96 THR A O 1
ATOM 689 N N . GLY A 1 97 ? 13.500 7.385 32.124 1.00 19.19 97 GLY A N 1
ATOM 690 C CA . GLY A 1 97 ? 14.531 6.501 32.701 1.00 18.28 97 GLY A CA 1
ATOM 691 C C . GLY A 1 97 ? 14.422 5.135 32.052 1.00 18.87 97 GLY A C 1
ATOM 692 O O . GLY A 1 97 ? 15.053 4.194 32.531 1.00 19.80 97 GLY A O 1
ATOM 693 N N . TYR A 1 98 ? 13.594 5.022 31.008 1.00 16.33 98 TYR A N 1
ATOM 694 C CA . TYR A 1 98 ? 13.463 3.819 30.224 1.00 16.51 98 TYR A CA 1
ATOM 695 C C . TYR A 1 98 ? 13.921 4.026 28.786 1.00 16.57 98 TYR A C 1
ATOM 696 O O . TYR A 1 98 ? 13.930 5.154 28.271 1.00 17.70 98 TYR A O 1
ATOM 705 N N . LEU A 1 99 ? 14.195 2.928 28.090 1.00 19.73 99 LEU A N 1
ATOM 706 C CA . LEU A 1 99 ? 14.522 2.904 26.670 1.00 19.01 99 LEU A CA 1
ATOM 707 C C . LEU A 1 99 ? 13.289 2.547 25.847 1.00 21.99 99 LEU A C 1
ATOM 708 O O . LEU A 1 99 ? 12.472 1.743 26.315 1.00 22.93 99 LEU A O 1
ATOM 713 N N . VAL A 1 100 ? 13.199 3.060 24.633 1.00 22.78 100 VAL A N 1
ATOM 714 C CA . VAL A 1 100 ? 12.171 2.595 23.703 1.00 25.87 100 VAL A CA 1
ATOM 715 C C . VAL A 1 100 ? 12.220 1.085 23.570 1.00 25.56 100 VAL A C 1
ATOM 716 O O . VAL A 1 100 ? 13.293 0.473 23.475 1.00 27.94 100 VAL A O 1
ATOM 720 N N . GLY A 1 101 ? 11.068 0.422 23.607 1.00 26.97 101 GLY A N 1
ATOM 721 C CA . GLY A 1 101 ? 11.013 -1.033 23.731 1.00 24.72 101 GLY A CA 1
ATOM 722 C C . GLY A 1 101 ? 10.736 -1.499 25.156 1.00 24.77 101 GLY A C 1
ATOM 723 O O . GLY A 1 101 ? 10.375 -2.658 25.428 1.00 25.30 101 GLY A O 1
ATOM 724 N N . GLY A 1 102 ? 10.900 -0.582 26.096 1.00 20.64 102 GLY A N 1
ATOM 725 C CA . GLY A 1 102 ? 10.721 -0.887 27.505 1.00 18.81 102 GLY A CA 1
ATOM 726 C C . GLY A 1 102 ? 10.087 0.255 28.264 1.00 15.14 102 GLY A C 1
ATOM 727 O O . GLY A 1 102 ? 10.403 0.407 29.466 1.00 16.83 102 GLY A O 1
ATOM 728 N N . ILE A 1 103 ? 9.377 1.155 27.587 1.00 11.91 103 ILE A N 1
ATOM 729 C CA . ILE A 1 103 ? 8.788 2.281 28.363 1.00 11.57 103 ILE A CA 1
ATOM 730 C C . ILE A 1 103 ? 7.517 1.855 29.099 1.00 11.54 103 ILE A C 1
ATOM 731 O O . ILE A 1 103 ? 6.506 1.568 28.454 1.00 13.58 103 ILE A O 1
ATOM 736 N N . SER A 1 104 ? 7.536 1.886 30.419 1.00 11.57 104 SER A N 1
ATOM 737 C CA . SER A 1 104 ? 6.357 1.526 31.222 1.00 11.75 104 SER A CA 1
ATOM 738 C C . SER A 1 104 ? 5.607 2.839 31.454 1.00 10.14 104 SER A C 1
ATOM 739 O O . SER A 1 104 ? 6.272 3.876 31.598 1.00 12.06 104 SER A O 1
ATOM 742 N N . PRO A 1 105 ? 4.298 2.814 31.555 1.00 9.68 105 PRO A N 1
ATOM 743 C CA . PRO A 1 105 ? 3.570 3.975 32.065 1.00 10.67 105 PRO A CA 1
ATOM 744 C C . PRO A 1 105 ? 3.862 4.147 33.547 1.00 9.85 105 PRO A C 1
ATOM 745 O O . PRO A 1 105 ? 3.579 5.220 34.075 1.00 11.32 105 PRO A O 1
ATOM 749 N N . LEU A 1 106 ? 4.356 3.094 34.221 1.00 10.31 106 LEU A N 1
ATOM 750 C CA . LEU A 1 106 ? 4.549 3.181 35.675 1.00 10.83 106 LEU A CA 1
ATOM 751 C C . LEU A 1 106 ? 6.015 3.422 36.029 1.00 9.33 106 LEU A C 1
ATOM 752 O O . LEU A 1 106 ? 6.889 2.940 35.326 1.00 10.99 106 LEU A O 1
ATOM 757 N N . GLY A 1 107 ? 6.289 4.091 37.128 1.00 12.70 107 GLY A N 1
ATOM 758 C CA . GLY A 1 107 ? 7.613 4.306 37.661 1.00 13.18 107 GLY A CA 1
ATOM 759 C C . GLY A 1 107 ? 8.549 5.168 36.818 1.00 14.60 107 GLY A C 1
ATOM 760 O O . GLY A 1 107 ? 9.778 5.085 37.013 1.00 15.29 107 GLY A O 1
ATOM 761 N N . GLN A 1 108 ? 8.066 5.957 35.870 1.00 13.00 108 GLN A N 1
ATOM 762 C CA . GLN A 1 108 ? 8.929 6.943 35.216 1.00 12.80 108 GLN A CA 1
ATOM 763 C C . GLN A 1 108 ? 9.616 7.897 36.197 1.00 15.03 108 GLN A C 1
ATOM 764 O O . GLN A 1 108 ? 9.088 8.275 37.243 1.00 15.45 108 GLN A O 1
ATOM 770 N N . LYS A 1 109 ? 10.874 8.209 35.869 1.00 17.16 109 LYS A N 1
ATOM 771 C CA . LYS A 1 109 ? 11.670 9.088 36.746 1.00 21.38 109 LYS A CA 1
ATOM 772 C C . LYS A 1 109 ? 10.927 10.393 37.041 1.00 21.65 109 LYS A C 1
ATOM 773 O O . LYS A 1 109 ? 10.796 10.813 38.190 1.00 22.84 109 LYS A O 1
ATOM 779 N N . LYS A 1 110 ? 10.474 11.055 35.965 1.00 20.67 110 LYS A N 1
ATOM 780 C CA . LYS A 1 110 ? 9.533 12.153 36.165 1.00 22.17 110 LYS A CA 1
ATOM 781 C C . LYS A 1 110 ? 8.093 11.714 35.902 1.00 20.87 110 LYS A C 1
ATOM 782 O O . LYS A 1 110 ? 7.814 11.212 34.816 1.00 18.85 110 LYS A O 1
ATOM 788 N N . ARG A 1 111 ? 7.247 11.870 36.899 1.00 19.08 111 ARG A N 1
ATOM 789 C CA . ARG A 1 111 ? 5.811 11.574 36.738 1.00 22.09 111 ARG A CA 1
ATOM 790 C C . ARG A 1 111 ? 5.146 12.646 35.902 1.00 19.51 111 ARG A C 1
ATOM 791 O O . ARG A 1 111 ? 5.391 13.840 36.120 1.00 19.89 111 ARG A O 1
ATOM 799 N N . VAL A 1 112 ? 4.363 12.272 34.880 1.00 15.38 112 VAL A N 1
ATOM 800 C CA . VAL A 1 112 ? 3.688 13.280 34.052 1.00 14.03 112 VAL A CA 1
ATOM 801 C C . VAL A 1 112 ? 2.220 12.871 33.898 1.00 13.85 112 VAL A C 1
ATOM 802 O O . VAL A 1 112 ? 1.887 11.734 34.234 1.00 14.52 112 VAL A O 1
ATOM 806 N N . LYS A 1 113 ? 1.354 13.774 33.468 1.00 12.98 113 LYS A N 1
ATOM 807 C CA . LYS A 1 113 ? -0.043 13.411 33.222 1.00 15.66 113 LYS A CA 1
ATOM 808 C C . LYS A 1 113 ? -0.190 12.278 32.208 1.00 15.14 113 LYS A C 1
ATOM 809 O O . LYS A 1 113 ? 0.636 12.186 31.276 1.00 14.40 113 LYS A O 1
ATOM 815 N N . THR A 1 114 ? -1.141 11.382 32.485 1.00 13.17 114 THR A N 1
ATOM 816 C CA . THR A 1 114 ? -1.247 10.166 31.634 1.00 14.78 114 THR A CA 1
ATOM 817 C C . THR A 1 114 ? -2.677 10.010 31.165 1.00 12.46 114 THR A C 1
ATOM 818 O O . THR A 1 114 ? -3.602 10.321 31.932 1.00 12.30 114 THR A O 1
ATOM 822 N N . VAL A 1 115 ? -2.889 9.516 29.954 1.00 12.05 115 VAL A N 1
ATOM 823 C CA . VAL A 1 115 ? -4.186 9.296 29.358 1.00 11.22 115 VAL A CA 1
ATOM 824 C C . VAL A 1 115 ? -4.171 7.906 28.699 1.00 12.45 115 VAL A C 1
ATOM 825 O O . VAL A 1 115 ? -3.164 7.586 28.052 1.00 9.66 115 VAL A O 1
ATOM 829 N N . ILE A 1 116 ? -5.174 7.089 29.070 1.00 10.49 116 ILE A N 1
ATOM 830 C CA . ILE A 1 116 ? -5.187 5.713 28.563 1.00 10.88 116 ILE A CA 1
ATOM 831 C C . ILE A 1 116 ? -6.310 5.664 27.517 1.00 12.27 116 ILE A C 1
ATOM 832 O O . ILE A 1 116 ? -7.380 6.219 27.814 1.00 11.58 116 ILE A O 1
ATOM 837 N N . ASN A 1 117 ? -6.075 4.972 26.396 1.00 10.12 117 ASN A N 1
ATOM 838 C CA . ASN A 1 117 ? -7.173 4.965 25.396 1.00 11.18 117 ASN A CA 1
ATOM 839 C C . ASN A 1 117 ? -8.399 4.219 25.968 1.00 11.43 117 ASN A C 1
ATOM 840 O O . ASN A 1 117 ? -8.260 3.213 26.643 1.00 10.89 117 ASN A O 1
ATOM 845 N N . SER A 1 118 ? -9.580 4.747 25.679 1.00 12.44 118 SER A N 1
ATOM 846 C CA . SER A 1 118 ? -10.865 4.307 26.197 1.00 15.83 118 SER A CA 1
ATOM 847 C C . SER A 1 118 ? -11.153 2.820 26.088 1.00 15.34 118 SER A C 1
ATOM 848 O O . SER A 1 118 ? -11.776 2.225 27.000 1.00 15.13 118 SER A O 1
ATOM 851 N N . THR A 1 119 ? -10.692 2.253 24.989 1.00 15.59 119 THR A N 1
ATOM 852 C CA . THR A 1 119 ? -10.955 0.834 24.707 1.00 17.32 119 THR A CA 1
ATOM 853 C C . THR A 1 119 ? -10.300 -0.051 25.740 1.00 17.16 119 THR A C 1
ATOM 854 O O . THR A 1 119 ? -10.754 -1.175 25.869 1.00 17.63 119 THR A O 1
ATOM 858 N N . ALA A 1 120 ? -9.345 0.441 26.551 1.00 15.50 120 ALA A N 1
ATOM 859 C CA . ALA A 1 120 ? -8.844 -0.360 27.649 1.00 14.55 120 ALA A CA 1
ATOM 860 C C . ALA A 1 120 ? -9.974 -0.852 28.563 1.00 15.53 120 ALA A C 1
ATOM 861 O O . ALA A 1 120 ? -9.889 -1.933 29.156 1.00 16.45 120 ALA A O 1
ATOM 863 N N . LEU A 1 121 ? -11.010 -0.031 28.674 1.00 15.74 121 LEU A N 1
ATOM 864 C CA . LEU A 1 121 ? -12.133 -0.395 29.539 1.00 18.39 121 LEU A CA 1
ATOM 865 C C . LEU A 1 121 ? -12.930 -1.575 29.028 1.00 18.63 121 LEU A C 1
ATOM 866 O O . LEU A 1 121 ? -13.784 -2.051 29.803 1.00 19.20 121 LEU A O 1
ATOM 871 N N . GLU A 1 122 ? -12.636 -2.108 27.851 1.00 20.27 122 GLU A N 1
ATOM 872 C CA . GLU A 1 122 ? -13.412 -3.293 27.443 1.00 22.44 122 GLU A CA 1
ATOM 873 C C . GLU A 1 122 ? -12.761 -4.583 27.935 1.00 21.87 122 GLU A C 1
ATOM 874 O O . GLU A 1 122 ? -13.273 -5.684 27.655 1.00 22.81 122 GLU A O 1
ATOM 880 N N . PHE A 1 123 ? -11.718 -4.465 28.735 1.00 19.00 123 PHE A N 1
ATOM 881 C CA . PHE A 1 123 ? -10.957 -5.639 29.165 1.00 19.29 123 PHE A CA 1
ATOM 882 C C . PHE A 1 123 ? -10.874 -5.731 30.685 1.00 18.98 123 PHE A C 1
ATOM 883 O O . PHE A 1 123 ? -10.702 -4.738 31.387 1.00 19.14 123 PHE A O 1
ATOM 891 N N . GLU A 1 124 ? -10.892 -6.948 31.231 1.00 18.80 124 GLU A N 1
ATOM 892 C CA . GLU A 1 124 ? -10.748 -7.118 32.668 1.00 19.31 124 GLU A CA 1
ATOM 893 C C . GLU A 1 124 ? -9.352 -6.724 33.099 1.00 17.53 124 GLU A C 1
ATOM 894 O O . GLU A 1 124 ? -9.138 -6.240 34.218 1.00 17.78 124 GLU A O 1
ATOM 900 N N . THR A 1 125 ? -8.394 -7.008 32.208 1.00 16.11 125 THR A N 1
ATOM 901 C CA . THR A 1 125 ? -7.008 -6.632 32.487 1.00 14.56 125 THR A CA 1
ATOM 902 C C . THR A 1 125 ? -6.358 -6.269 31.139 1.00 13.84 125 THR A C 1
ATOM 903 O O . THR A 1 125 ? -6.794 -6.763 30.088 1.00 14.02 125 THR A O 1
ATOM 907 N N . ILE A 1 126 ? -5.318 -5.455 31.234 1.00 12.32 126 ILE A N 1
ATOM 908 C CA . ILE A 1 126 ? -4.514 -5.135 30.053 1.00 11.88 126 ILE A CA 1
ATOM 909 C C . ILE A 1 126 ? -3.052 -5.416 30.384 1.00 11.81 126 ILE A C 1
ATOM 910 O O . ILE A 1 126 ? -2.703 -5.565 31.556 1.00 13.17 126 ILE A O 1
ATOM 915 N N . TYR A 1 127 ? -2.202 -5.407 29.360 1.00 10.00 127 TYR A N 1
ATOM 916 C CA . TYR A 1 127 ? -0.788 -5.681 29.527 1.00 11.36 127 TYR A CA 1
ATOM 917 C C . TYR A 1 127 ? -0.012 -4.438 29.079 1.00 10.39 127 TYR A C 1
ATOM 918 O O . TYR A 1 127 ? -0.226 -3.935 27.980 1.00 11.34 127 TYR A O 1
ATOM 927 N N . VAL A 1 128 ? 0.886 -3.957 29.949 1.00 10.98 128 VAL A N 1
ATOM 928 C CA . VAL A 1 128 ? 1.714 -2.815 29.624 1.00 10.28 128 VAL A CA 1
ATOM 929 C C . VAL A 1 128 ? 3.162 -3.204 29.885 1.00 10.29 128 VAL A C 1
ATOM 930 O O . VAL A 1 128 ? 3.445 -4.163 30.630 1.00 10.02 128 VAL A O 1
ATOM 934 N N . SER A 1 129 ? 4.102 -2.480 29.283 1.00 11.29 129 SER A N 1
ATOM 935 C CA . SER A 1 129 ? 5.512 -2.760 29.598 1.00 11.67 129 SER A CA 1
ATOM 936 C C . SER A 1 129 ? 5.800 -2.713 31.089 1.00 12.04 129 SER A C 1
ATOM 937 O O . SER A 1 129 ? 5.429 -1.822 31.833 1.00 11.88 129 SER A O 1
ATOM 940 N N . GLY A 1 130 ? 6.643 -3.627 31.596 1.00 12.47 130 GLY A N 1
ATOM 941 C CA . GLY A 1 130 ? 7.143 -3.586 32.959 1.00 13.03 130 GLY A CA 1
ATOM 942 C C . GLY A 1 130 ? 8.452 -2.802 33.033 1.00 15.70 130 GLY A C 1
ATOM 943 O O . GLY A 1 130 ? 9.021 -2.778 34.138 1.00 16.27 130 GLY A O 1
ATOM 944 N N . GLY A 1 131 ? 8.876 -2.139 31.973 1.00 12.71 131 GLY A N 1
ATOM 945 C CA . GLY A 1 131 ? 10.064 -1.275 32.127 1.00 14.39 131 GLY A CA 1
ATOM 946 C C . GLY A 1 131 ? 11.346 -1.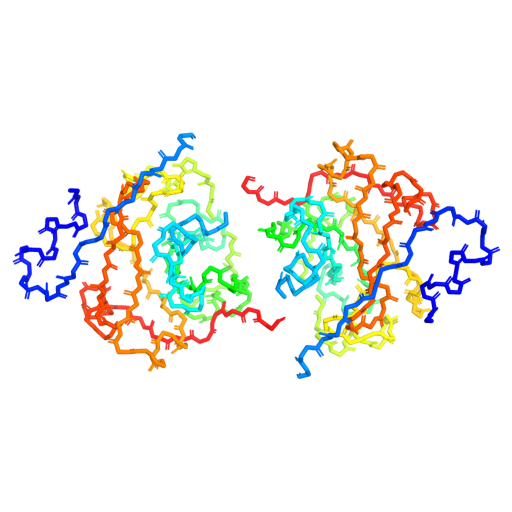855 31.571 1.00 15.80 131 GLY A C 1
ATOM 947 O O . GLY A 1 131 ? 12.443 -1.261 31.662 1.00 16.77 131 GLY A O 1
ATOM 948 N N . LYS A 1 132 ? 11.308 -3.027 30.973 1.00 16.25 132 LYS A N 1
ATOM 949 C CA . LYS A 1 132 ? 12.421 -3.543 30.180 1.00 19.48 132 LYS A CA 1
ATOM 950 C C . LYS A 1 132 ? 11.833 -4.535 29.177 1.00 19.58 132 LYS A C 1
ATOM 951 O O . LYS A 1 132 ? 10.781 -5.111 29.491 1.00 16.90 132 LYS A O 1
ATOM 957 N N . ARG A 1 133 ? 12.568 -4.703 28.079 1.00 18.02 133 ARG A N 1
ATOM 958 C CA . ARG A 1 133 ? 12.160 -5.759 27.137 1.00 18.67 133 ARG A CA 1
ATOM 959 C C . ARG A 1 133 ? 12.113 -7.099 27.852 1.00 18.53 133 ARG A C 1
ATOM 960 O O . ARG A 1 133 ? 13.035 -7.442 28.591 1.00 18.97 133 ARG A O 1
ATOM 968 N N . GLY A 1 134 ? 11.086 -7.919 27.670 1.00 16.46 134 GLY A N 1
ATOM 969 C CA . GLY A 1 134 ? 10.984 -9.207 28.301 1.00 17.08 134 GLY A CA 1
ATOM 970 C C . GLY A 1 134 ? 10.100 -9.186 29.549 1.00 17.75 134 GLY A C 1
ATOM 971 O O . GLY A 1 134 ? 9.876 -10.256 30.126 1.00 18.20 134 GLY A O 1
ATOM 972 N N . LEU A 1 135 ? 9.649 -8.003 29.982 1.00 16.49 135 LEU A N 1
ATOM 973 C CA . LEU A 1 135 ? 8.778 -7.948 31.141 1.00 16.55 135 LEU A CA 1
ATOM 974 C C . LEU A 1 135 ? 7.455 -7.267 30.782 1.00 14.86 135 LEU A C 1
ATOM 975 O O . LEU A 1 135 ? 7.474 -6.217 30.176 1.00 13.86 135 LEU A O 1
ATOM 980 N N . SER A 1 136 ? 6.331 -7.866 31.151 1.00 14.24 136 SER A N 1
ATOM 981 C CA . SER A 1 136 ? 5.017 -7.313 30.879 1.00 13.08 136 SER A CA 1
ATOM 982 C C . SER A 1 136 ? 4.171 -7.339 32.148 1.00 13.37 136 SER A C 1
ATOM 983 O O . SER A 1 136 ? 4.149 -8.357 32.825 1.00 13.89 136 SER A O 1
ATOM 986 N N . VAL A 1 137 ? 3.542 -6.225 32.475 1.00 11.40 137 VAL A N 1
ATOM 987 C CA . VAL A 1 137 ? 2.645 -6.161 33.640 1.00 12.35 137 VAL A CA 1
ATOM 988 C C . VAL A 1 137 ? 1.197 -6.270 33.205 1.00 12.32 137 VAL A C 1
ATOM 989 O O . VAL A 1 137 ? 0.679 -5.474 32.415 1.00 11.69 137 VAL A O 1
ATOM 993 N N . GLU A 1 138 ? 0.505 -7.252 33.808 1.00 10.69 138 GLU A N 1
ATOM 994 C CA . GLU A 1 138 ? -0.910 -7.431 33.524 1.00 12.39 138 GLU A CA 1
ATOM 995 C C . GLU A 1 138 ? -1.656 -6.809 34.712 1.00 13.03 138 GLU A C 1
ATOM 996 O O . GLU A 1 138 ? -1.354 -7.215 35.828 1.00 13.34 138 GLU A O 1
ATOM 1002 N N . ILE A 1 139 ? -2.555 -5.897 34.396 1.00 12.98 139 ILE A N 1
ATOM 1003 C CA . ILE A 1 139 ? -3.129 -5.048 35.443 1.00 11.44 139 ILE A CA 1
ATOM 1004 C C . ILE A 1 139 ? -4.522 -4.657 34.989 1.00 12.66 139 ILE A C 1
ATOM 1005 O O . ILE A 1 139 ? -4.773 -4.473 33.777 1.00 12.12 139 ILE A O 1
ATOM 1010 N N . ALA A 1 140 ? -5.487 -4.600 35.935 1.00 11.54 140 ALA A N 1
ATOM 1011 C CA . ALA A 1 140 ? -6.793 -4.046 35.592 1.00 12.33 140 ALA A CA 1
ATOM 1012 C C . ALA A 1 140 ? -6.664 -2.597 35.126 1.00 12.08 140 ALA A C 1
ATOM 1013 O O . ALA A 1 140 ? -5.942 -1.836 35.804 1.00 11.10 140 ALA A O 1
ATOM 1015 N N . PRO A 1 141 ? -7.352 -2.205 34.079 1.00 11.60 141 PRO A N 1
ATOM 1016 C CA . PRO A 1 141 ? -7.121 -0.850 33.552 1.00 13.05 141 PRO A CA 1
ATOM 1017 C C . PRO A 1 141 ? -7.468 0.196 34.596 1.00 13.95 141 PRO A C 1
ATOM 1018 O O . PRO A 1 141 ? -6.767 1.218 34.732 1.00 12.79 141 PRO A O 1
ATOM 1022 N N . GLN A 1 142 ? -8.563 0.028 35.368 1.00 14.40 142 GLN A N 1
ATOM 1023 C CA . GLN A 1 142 ? -8.879 1.069 36.368 1.00 16.73 142 GLN A CA 1
ATOM 1024 C C . GLN A 1 142 ? -7.824 1.167 37.460 1.00 16.10 142 GLN A C 1
ATOM 1025 O O . GLN A 1 142 ? -7.628 2.229 38.085 1.00 16.00 142 GLN A O 1
ATOM 1031 N N . ASP A 1 143 ? -7.140 0.063 37.781 1.00 15.86 143 ASP A N 1
ATOM 1032 C CA . ASP A 1 143 ? -6.060 0.097 38.753 1.00 17.05 143 ASP A CA 1
ATOM 1033 C C . ASP A 1 143 ? -4.834 0.838 38.199 1.00 15.80 143 ASP A C 1
ATOM 1034 O O . ASP A 1 143 ? -4.250 1.643 38.935 1.00 14.45 143 ASP A O 1
ATOM 1039 N N . LEU A 1 144 ? -4.455 0.557 36.956 1.00 14.08 144 LEU A N 1
ATOM 1040 C CA . LEU A 1 144 ? -3.494 1.439 36.265 1.00 13.62 144 LEU A CA 1
ATOM 1041 C C . LEU A 1 144 ? -3.860 2.904 36.364 1.00 13.96 144 LEU A C 1
ATOM 1042 O O . LEU A 1 144 ? -3.022 3.751 36.754 1.00 14.80 144 LEU A O 1
ATOM 1047 N N . ALA A 1 145 ? -5.110 3.271 36.063 1.00 12.29 145 ALA A N 1
ATOM 1048 C CA . ALA A 1 145 ? -5.496 4.682 36.026 1.00 14.25 145 ALA A CA 1
ATOM 1049 C C . ALA A 1 145 ? -5.424 5.257 37.436 1.00 14.33 145 ALA A C 1
ATOM 1050 O O . ALA A 1 145 ? -4.989 6.410 37.566 1.00 14.48 145 ALA A O 1
ATOM 1052 N N . LYS A 1 146 ? -5.797 4.444 38.431 1.00 14.32 146 LYS A N 1
ATOM 1053 C CA . LYS A 1 146 ? -5.702 4.910 39.805 1.00 17.81 146 LYS A CA 1
ATOM 1054 C C . LYS A 1 146 ? -4.286 5.218 40.253 1.00 14.94 146 LYS A C 1
ATOM 1055 O O . LYS A 1 146 ? -4.034 6.272 40.872 1.00 17.07 146 LYS A O 1
ATOM 1061 N N . VAL A 1 147 ? -3.316 4.365 39.970 1.00 13.97 147 VAL A N 1
ATOM 1062 C CA . VAL A 1 147 ? -1.924 4.699 40.325 1.00 17.50 147 VAL A CA 1
ATOM 1063 C C . VAL A 1 147 ? -1.448 5.994 39.706 1.00 18.00 147 VAL A C 1
ATOM 1064 O O . VAL A 1 147 ? -0.748 6.811 40.348 1.00 19.02 147 VAL A O 1
ATOM 1068 N N . LEU A 1 148 ? -1.816 6.230 38.448 1.00 17.30 148 LEU A N 1
ATOM 1069 C CA . LEU A 1 148 ? -1.229 7.333 37.686 1.00 16.68 148 LEU A CA 1
ATOM 1070 C C . LEU A 1 148 ? -2.115 8.563 37.647 1.00 17.83 148 LEU A C 1
ATOM 1071 O O . LEU A 1 148 ? -1.751 9.617 37.094 1.00 18.06 148 LEU A O 1
ATOM 1076 N N . GLY A 1 149 ? -3.330 8.471 38.238 1.00 15.38 149 GLY A N 1
ATOM 1077 C CA . GLY A 1 149 ? -4.247 9.610 38.180 1.00 15.39 149 GLY A CA 1
ATOM 1078 C C . GLY A 1 149 ? -4.721 9.853 36.760 1.00 16.49 149 GLY A C 1
ATOM 1079 O O . GLY A 1 149 ? -5.013 10.962 36.303 1.00 16.54 149 GLY A O 1
ATOM 1080 N N . ALA A 1 150 ? -4.807 8.764 35.966 1.00 16.27 150 ALA A N 1
ATOM 1081 C CA . ALA A 1 150 ? -5.005 8.864 34.548 1.00 15.67 150 ALA A CA 1
ATOM 1082 C C . ALA A 1 150 ? -6.476 8.994 34.159 1.00 17.13 150 ALA A C 1
ATOM 1083 O O . ALA A 1 150 ? -7.314 8.501 34.888 1.00 19.05 150 ALA A O 1
ATOM 1085 N N . GLU A 1 151 ? -6.702 9.578 32.999 1.00 18.01 151 GLU A N 1
ATOM 1086 C CA . GLU A 1 151 ? -8.007 9.619 32.393 1.00 17.36 151 GLU A CA 1
ATOM 1087 C C . GLU A 1 151 ? -8.130 8.584 31.280 1.00 15.45 151 GLU A C 1
ATOM 1088 O O . GLU A 1 151 ? -7.127 8.087 30.755 1.00 13.95 151 GLU A O 1
ATOM 1094 N N . PHE A 1 152 ? -9.374 8.167 31.057 1.00 14.27 152 PHE A N 1
ATOM 1095 C CA . PHE A 1 152 ? -9.676 7.372 29.874 1.00 15.13 152 PHE A CA 1
ATOM 1096 C C . PHE A 1 152 ? -10.284 8.225 28.788 1.00 16.54 152 PHE A C 1
ATOM 1097 O O . PHE A 1 152 ? -11.411 8.720 29.012 1.00 18.05 152 PHE A O 1
ATOM 1105 N N . THR A 1 153 ? -9.683 8.319 27.605 1.00 15.86 153 THR A N 1
ATOM 1106 C CA . THR A 1 153 ? -10.218 9.181 26.543 1.00 14.91 153 THR A CA 1
ATOM 1107 C C . THR A 1 153 ? -9.916 8.556 25.196 1.00 14.19 153 THR A C 1
ATOM 1108 O O . THR A 1 153 ? -8.935 7.789 25.121 1.00 12.49 153 THR A O 1
ATOM 1112 N N . ASP A 1 154 ? -10.755 8.778 24.191 1.00 15.01 154 ASP A N 1
ATOM 1113 C CA . ASP A 1 154 ? -10.402 8.306 22.844 1.00 15.86 154 ASP A CA 1
ATOM 1114 C C . ASP A 1 154 ? -9.216 9.124 22.344 1.00 15.69 154 ASP A C 1
ATOM 1115 O O . ASP A 1 154 ? -9.340 10.351 22.177 1.00 14.78 154 ASP A O 1
ATOM 1120 N N . ILE A 1 155 ? -8.087 8.430 22.165 1.00 14.54 155 ILE A N 1
ATOM 1121 C CA . ILE A 1 155 ? -6.914 9.102 21.602 1.00 14.47 155 ILE A CA 1
ATOM 1122 C C . ILE A 1 155 ? -6.333 8.453 20.360 1.00 14.61 155 ILE A C 1
ATOM 1123 O O . ILE A 1 155 ? -5.248 8.835 19.932 1.00 13.78 155 ILE A O 1
ATOM 1128 N N . VAL A 1 156 ? -7.077 7.578 19.703 1.00 15.60 156 VAL A N 1
ATOM 1129 C CA . VAL A 1 156 ? -6.518 6.801 18.591 1.00 17.23 156 VAL A CA 1
ATOM 1130 C C . VAL A 1 156 ? -7.308 7.049 17.300 1.00 20.56 156 VAL A C 1
ATOM 1131 O O . VAL A 1 156 ? -8.416 7.598 17.374 1.00 20.37 156 VAL A O 1
ATOM 1135 N N . ASP A 1 157 ? -6.713 6.701 16.180 1.00 24.01 157 ASP A N 1
ATOM 1136 C CA . ASP A 1 157 ? -7.446 6.794 14.910 1.00 30.98 157 ASP A CA 1
ATOM 1137 C C . ASP A 1 157 ? -8.503 5.690 14.795 1.00 35.43 157 ASP A C 1
ATOM 1138 O O . ASP A 1 157 ? -9.207 5.315 15.711 1.00 34.64 157 ASP A O 1
ATOM 1143 N N . GLU A 1 158 ? -8.613 5.133 13.608 1.00 41.30 158 GLU A N 1
ATOM 1144 C CA . GLU A 1 158 ? -9.442 4.108 13.063 1.00 45.10 158 GLU A CA 1
ATOM 1145 C C . GLU A 1 158 ? -10.529 3.464 13.923 1.00 46.48 158 GLU A C 1
ATOM 1146 O O . GLU A 1 158 ? -10.141 2.870 14.972 1.00 47.25 158 GLU A O 1
ATOM 1153 N N . THR B 1 2 ? -10.257 -6.846 -9.852 1.00 21.10 2 THR B N 1
ATOM 1154 C CA . THR B 1 2 ? -10.242 -5.594 -9.098 1.00 18.96 2 THR B CA 1
ATOM 1155 C C . THR B 1 2 ? -9.430 -4.589 -9.890 1.00 16.94 2 THR B C 1
ATOM 1156 O O . THR B 1 2 ? -8.613 -4.965 -10.727 1.00 17.26 2 THR B O 1
ATOM 1160 N N . PRO B 1 3 ? -9.598 -3.303 -9.646 1.00 15.89 3 PRO B N 1
ATOM 1161 C CA . PRO B 1 3 ? -8.839 -2.293 -10.359 1.00 14.04 3 PRO B CA 1
ATOM 1162 C C . PRO B 1 3 ? -7.330 -2.462 -10.225 1.00 14.31 3 PRO B C 1
ATOM 1163 O O . PRO B 1 3 ? -6.604 -2.047 -11.125 1.00 15.06 3 PRO B O 1
ATOM 1167 N N . ALA B 1 4 ? -6.842 -3.002 -9.123 1.00 12.65 4 ALA B N 1
ATOM 1168 C CA . ALA B 1 4 ? -5.416 -3.200 -8.900 1.00 13.00 4 ALA B CA 1
ATOM 1169 C C . ALA B 1 4 ? -4.912 -4.293 -9.855 1.00 15.03 4 ALA B C 1
ATOM 1170 O O . ALA B 1 4 ? -3.906 -4.156 -10.547 1.00 15.52 4 ALA B O 1
ATOM 1172 N N . ILE B 1 5 ? -5.674 -5.394 -9.889 1.00 13.97 5 ILE B N 1
ATOM 1173 C CA . ILE B 1 5 ? -5.272 -6.495 -10.806 1.00 14.85 5 ILE B CA 1
ATOM 1174 C C . ILE B 1 5 ? -5.436 -6.009 -12.240 1.00 15.28 5 ILE B C 1
ATOM 1175 O O . ILE B 1 5 ? -4.546 -6.215 -13.058 1.00 16.87 5 ILE B O 1
ATOM 1180 N N . ASP B 1 6 ? -6.537 -5.348 -12.598 1.00 18.18 6 ASP B N 1
ATOM 1181 C CA . ASP B 1 6 ? -6.672 -4.885 -13.991 1.00 20.11 6 ASP B CA 1
ATOM 1182 C C . ASP B 1 6 ? -5.477 -4.042 -14.441 1.00 19.39 6 ASP B C 1
ATOM 1183 O O . ASP B 1 6 ? -4.973 -4.140 -15.567 1.00 16.06 6 ASP B O 1
ATOM 1188 N N . LEU B 1 7 ? -5.051 -3.114 -13.575 1.00 17.28 7 LEU B N 1
ATOM 1189 C CA . LEU B 1 7 ? -3.887 -2.300 -13.840 1.00 16.98 7 LEU B CA 1
ATOM 1190 C C . LEU B 1 7 ? -2.626 -3.116 -14.124 1.00 16.41 7 LEU B C 1
ATOM 1191 O O . LEU B 1 7 ? -1.912 -2.838 -15.089 1.00 16.55 7 LEU B O 1
ATOM 1196 N N . LEU B 1 8 ? -2.295 -4.074 -13.263 1.00 15.39 8 LEU B N 1
ATOM 1197 C CA . LEU B 1 8 ? -1.090 -4.865 -13.521 1.00 16.52 8 LEU B CA 1
ATOM 1198 C C . LEU B 1 8 ? -1.183 -5.580 -14.862 1.00 18.18 8 LEU B C 1
ATOM 1199 O O . LEU B 1 8 ? -0.195 -5.656 -15.611 1.00 20.19 8 LEU B O 1
ATOM 1204 N N . LYS B 1 9 ? -2.373 -6.099 -15.137 1.00 18.71 9 LYS B N 1
ATOM 1205 C CA . LYS B 1 9 ? -2.532 -6.828 -16.412 1.00 18.87 9 LYS B CA 1
ATOM 1206 C C . LYS B 1 9 ? -2.437 -5.875 -17.585 1.00 19.76 9 LYS B C 1
ATOM 1207 O O . LYS B 1 9 ? -1.911 -6.208 -18.665 1.00 18.68 9 LYS B O 1
ATOM 1213 N N . LYS B 1 10 ? -3.000 -4.663 -17.440 1.00 19.56 10 LYS B N 1
ATOM 1214 C CA . LYS B 1 10 ? -2.927 -3.665 -18.500 1.00 20.78 10 LYS B CA 1
ATOM 1215 C C . LYS B 1 10 ? -1.480 -3.257 -18.775 1.00 20.51 10 LYS B C 1
ATOM 1216 O O . LYS B 1 10 ? -1.091 -3.051 -19.938 1.00 20.65 10 LYS B O 1
ATOM 1222 N N . GLN B 1 11 ? -0.678 -3.167 -17.722 1.00 17.72 11 GLN B N 1
ATOM 1223 C CA . GLN B 1 11 ? 0.695 -2.738 -17.877 1.00 20.46 11 GLN B CA 1
ATOM 1224 C C . GLN B 1 11 ? 1.670 -3.901 -18.081 1.00 18.54 11 GLN B C 1
ATOM 1225 O O . GLN B 1 11 ? 2.841 -3.619 -18.240 1.00 18.76 11 GLN B O 1
ATOM 1231 N N . LYS B 1 12 ? 1.207 -5.132 -17.993 1.00 17.29 12 LYS B N 1
ATOM 1232 C CA . LYS B 1 12 ? 2.059 -6.308 -18.173 1.00 17.82 12 LYS B CA 1
ATOM 1233 C C . LYS B 1 12 ? 3.140 -6.442 -17.118 1.00 18.64 12 LYS B C 1
ATOM 1234 O O . LYS B 1 12 ? 4.272 -6.886 -17.356 1.00 20.15 12 LYS B O 1
ATOM 1240 N N . ILE B 1 13 ? 2.803 -6.076 -15.885 1.00 17.27 13 ILE B N 1
ATOM 1241 C CA . ILE B 1 13 ? 3.754 -6.163 -14.776 1.00 16.80 13 ILE B CA 1
ATOM 1242 C C . ILE B 1 13 ? 3.646 -7.562 -14.198 1.00 15.87 13 ILE B C 1
ATOM 1243 O O . ILE B 1 13 ? 2.505 -7.961 -13.963 1.00 15.42 13 ILE B O 1
ATOM 1248 N N . PRO B 1 14 ? 4.745 -8.270 -14.000 1.00 16.12 14 PRO B N 1
ATOM 1249 C CA . PRO B 1 14 ? 4.702 -9.594 -13.431 1.00 14.67 14 PRO B CA 1
ATOM 1250 C C . PRO B 1 14 ? 4.169 -9.580 -11.991 1.00 12.53 14 PRO B C 1
ATOM 1251 O O . PRO B 1 14 ? 4.616 -8.761 -11.176 1.00 14.63 14 PRO B O 1
ATOM 1255 N N . PHE B 1 15 ? 3.231 -10.478 -11.707 1.00 13.10 15 PHE B N 1
ATOM 1256 C CA . PHE B 1 15 ? 2.767 -10.591 -10.307 1.00 14.58 15 PHE B CA 1
ATOM 1257 C C . PHE B 1 15 ? 2.186 -11.975 -10.105 1.00 14.64 15 PHE B C 1
ATOM 1258 O O . PHE B 1 15 ? 1.833 -12.619 -11.112 1.00 14.89 15 PHE B O 1
ATOM 1266 N N . ILE B 1 16 ? 2.090 -12.390 -8.839 1.00 12.50 16 ILE B N 1
ATOM 1267 C CA . ILE B 1 16 ? 1.401 -13.637 -8.533 1.00 14.57 16 ILE B CA 1
ATOM 1268 C C . ILE B 1 16 ? 0.182 -13.323 -7.675 1.00 14.03 16 ILE B C 1
ATOM 1269 O O . ILE B 1 16 ? 0.351 -12.549 -6.723 1.00 14.52 16 ILE B O 1
ATOM 1274 N N . LEU B 1 17 ? -0.987 -13.886 -8.001 1.00 14.45 17 LEU B N 1
ATOM 1275 C CA . LEU B 1 17 ? -2.157 -13.598 -7.190 1.00 15.85 17 LEU B CA 1
ATOM 1276 C C . LEU B 1 17 ? -2.349 -14.695 -6.139 1.00 15.86 17 LEU B C 1
ATOM 1277 O O . LEU B 1 17 ? -2.305 -15.875 -6.525 1.00 17.00 17 LEU B O 1
ATOM 1282 N N . HIS B 1 18 ? -2.500 -14.336 -4.893 1.00 13.53 18 HIS B N 1
ATOM 1283 C CA . HIS B 1 18 ? -2.746 -15.308 -3.827 1.00 14.61 18 HIS B CA 1
ATOM 1284 C C . HIS B 1 18 ? -4.110 -15.069 -3.199 1.00 15.37 18 HIS B C 1
ATOM 1285 O O . HIS B 1 18 ? -4.517 -13.927 -3.008 1.00 14.40 18 HIS B O 1
ATOM 1292 N N . THR B 1 19 ? -4.851 -16.151 -2.946 1.00 14.79 19 THR B N 1
ATOM 1293 C CA . THR B 1 19 ? -6.192 -16.029 -2.385 1.00 16.97 19 THR B CA 1
ATOM 1294 C C . THR B 1 19 ? -6.264 -16.740 -1.040 1.00 18.07 19 THR B C 1
ATOM 1295 O O . THR B 1 19 ? -5.645 -17.785 -0.858 1.00 17.84 19 THR B O 1
ATOM 1299 N N . TYR B 1 20 ? -7.018 -16.167 -0.104 1.00 20.14 20 TYR B N 1
ATOM 1300 C CA . TYR B 1 20 ? -7.157 -16.853 1.193 1.00 23.95 20 TYR B CA 1
ATOM 1301 C C . TYR B 1 20 ? -8.610 -16.633 1.615 1.00 26.69 20 TYR B C 1
ATOM 1302 O O . TYR B 1 20 ? -9.218 -15.680 1.144 1.00 25.32 20 TYR B O 1
ATOM 1311 N N . ASP B 1 21 ? -9.168 -17.511 2.434 1.00 31.51 21 ASP B N 1
ATOM 1312 C CA . ASP B 1 21 ? -10.524 -17.316 2.934 1.00 37.11 21 ASP B CA 1
ATOM 1313 C C . ASP B 1 21 ? -10.510 -16.261 4.042 1.00 40.53 21 ASP B C 1
ATOM 1314 O O . ASP B 1 21 ? -9.965 -16.463 5.125 1.00 40.09 21 ASP B O 1
ATOM 1319 N N . HIS B 1 22 ? -11.034 -15.076 3.745 1.00 44.55 22 HIS B N 1
ATOM 1320 C CA . HIS B 1 22 ? -11.230 -14.096 4.818 1.00 49.12 22 HIS B CA 1
ATOM 1321 C C . HIS B 1 22 ? -12.465 -14.532 5.610 1.00 52.28 22 HIS B C 1
ATOM 1322 O O . HIS B 1 22 ? -13.461 -14.941 5.004 1.00 52.96 22 HIS B O 1
ATOM 1329 N N . ASP B 1 23 ? -12.352 -14.535 6.925 1.00 57.03 23 ASP B N 1
ATOM 1330 C CA . ASP B 1 23 ? -13.546 -14.853 7.727 1.00 61.72 23 ASP B CA 1
ATOM 1331 C C . ASP B 1 23 ? -14.154 -13.541 8.208 1.00 64.84 23 ASP B C 1
ATOM 1332 O O . ASP B 1 23 ? -13.682 -12.846 9.107 1.00 64.81 23 ASP B O 1
ATOM 1337 N N . PRO B 1 24 ? -15.160 -13.103 7.445 1.00 67.18 24 PRO B N 1
ATOM 1338 C CA . PRO B 1 24 ? -15.650 -11.744 7.433 1.00 69.09 24 PRO B CA 1
ATOM 1339 C C . PRO B 1 24 ? -15.735 -11.016 8.763 1.00 70.37 24 PRO B C 1
ATOM 1340 O O . PRO B 1 24 ? -15.421 -9.826 8.852 1.00 70.55 24 PRO B O 1
ATOM 1344 N N . GLY B 1 30 ? -4.937 -6.326 11.779 1.00 59.65 30 GLY B N 1
ATOM 1345 C CA . GLY B 1 30 ? -3.533 -6.599 11.817 1.00 53.60 30 GLY B CA 1
ATOM 1346 C C . GLY B 1 30 ? -2.868 -7.209 10.600 1.00 49.15 30 GLY B C 1
ATOM 1347 O O . GLY B 1 30 ? -2.440 -6.510 9.675 1.00 49.40 30 GLY B O 1
ATOM 1348 N N . ASP B 1 31 ? -2.686 -8.541 10.644 1.00 43.54 31 ASP B N 1
ATOM 1349 C CA . ASP B 1 31 ? -2.224 -9.192 9.434 1.00 38.24 31 ASP B CA 1
ATOM 1350 C C . ASP B 1 31 ? -2.746 -10.623 9.287 1.00 35.11 31 ASP B C 1
ATOM 1351 O O . ASP B 1 31 ? -2.009 -11.595 9.345 1.00 31.89 31 ASP B O 1
ATOM 1356 N N . GLU B 1 32 ? -4.033 -10.644 8.966 1.00 31.46 32 GLU B N 1
ATOM 1357 C CA . GLU B 1 32 ? -4.676 -11.877 8.523 1.00 29.73 32 GLU B CA 1
ATOM 1358 C C . GLU B 1 32 ? -3.944 -12.417 7.285 1.00 27.27 32 GLU B C 1
ATOM 1359 O O . GLU B 1 32 ? -3.621 -13.605 7.273 1.00 25.45 32 GLU B O 1
ATOM 1365 N N . ALA B 1 33 ? -3.714 -11.549 6.296 1.00 25.08 33 ALA B N 1
ATOM 1366 C CA . ALA B 1 33 ? -3.039 -12.057 5.093 1.00 23.39 33 ALA B CA 1
ATOM 1367 C C . ALA B 1 33 ? -1.755 -12.773 5.467 1.00 21.38 33 ALA B C 1
ATOM 1368 O O . ALA B 1 33 ? -1.570 -13.903 4.982 1.00 21.98 33 ALA B O 1
ATOM 1370 N N . ALA B 1 34 ? -0.872 -12.241 6.288 1.00 20.62 34 ALA B N 1
ATOM 1371 C CA . ALA B 1 34 ? 0.356 -12.989 6.617 1.00 20.25 34 ALA B CA 1
ATOM 1372 C C . ALA B 1 34 ? 0.075 -14.296 7.355 1.00 22.16 34 ALA B C 1
ATOM 1373 O O . ALA B 1 34 ? 0.742 -15.341 7.112 1.00 20.69 34 ALA B O 1
ATOM 1375 N N . GLU B 1 35 ? -0.933 -14.270 8.246 1.00 22.94 35 GLU B N 1
ATOM 1376 C CA . GLU B 1 35 ? -1.206 -15.522 8.975 1.00 24.24 35 GLU B CA 1
ATOM 1377 C C . GLU B 1 35 ? -1.825 -16.574 8.036 1.00 23.43 35 GLU B C 1
ATOM 1378 O O . GLU B 1 35 ? -1.533 -17.772 8.103 1.00 22.96 35 GLU B O 1
ATOM 1384 N N . LYS B 1 36 ? -2.775 -16.159 7.217 1.00 21.75 36 LYS B N 1
ATOM 1385 C CA . LYS B 1 36 ? -3.549 -17.113 6.415 1.00 21.47 36 LYS B CA 1
ATOM 1386 C C . LYS B 1 36 ? -2.748 -17.591 5.211 1.00 18.99 36 LYS B C 1
ATOM 1387 O O . LYS B 1 36 ? -2.985 -18.701 4.737 1.00 18.34 36 LYS B O 1
ATOM 1393 N N . LEU B 1 37 ? -1.774 -16.768 4.803 1.00 15.96 37 LEU B N 1
ATOM 1394 C CA . LEU B 1 37 ? -0.954 -17.202 3.660 1.00 15.18 37 LEU B CA 1
ATOM 1395 C C . LEU B 1 37 ? 0.338 -17.834 4.131 1.00 16.32 37 LEU B C 1
ATOM 1396 O O . LEU B 1 37 ? 1.173 -18.321 3.333 1.00 14.35 37 LEU B O 1
ATOM 1401 N N . GLY B 1 38 ? 0.624 -17.674 5.433 1.00 13.89 38 GLY B N 1
ATOM 1402 C CA . GLY B 1 38 ? 1.854 -18.191 6.005 1.00 16.95 38 GLY B CA 1
ATOM 1403 C C . GLY B 1 38 ? 3.099 -17.488 5.509 1.00 18.88 38 GLY B C 1
ATOM 1404 O O . GLY B 1 38 ? 4.060 -18.132 5.114 1.00 17.56 38 GLY B O 1
ATOM 1405 N N . ILE B 1 39 ? 3.048 -16.157 5.491 1.00 18.02 39 ILE B N 1
ATOM 1406 C CA . ILE B 1 39 ? 4.157 -15.304 5.072 1.00 21.29 39 ILE B CA 1
ATOM 1407 C C . ILE B 1 39 ? 4.782 -14.569 6.259 1.00 22.02 39 ILE B C 1
ATOM 1408 O O . ILE B 1 39 ? 4.074 -14.281 7.236 1.00 21.83 39 ILE B O 1
ATOM 1413 N N . ASP B 1 40 ? 6.084 -14.339 6.230 1.00 23.43 40 ASP B N 1
ATOM 1414 C CA . ASP B 1 40 ? 6.786 -13.439 7.142 1.00 23.19 40 ASP B CA 1
ATOM 1415 C C . ASP B 1 40 ? 6.059 -12.101 7.211 1.00 22.14 40 ASP B C 1
ATOM 1416 O O . ASP B 1 40 ? 5.914 -11.472 6.161 1.00 20.95 40 ASP B O 1
ATOM 1421 N N . PRO B 1 41 ? 5.650 -11.655 8.384 1.00 21.83 41 PRO B N 1
ATOM 1422 C CA . PRO B 1 41 ? 5.014 -10.358 8.534 1.00 21.06 41 PRO B CA 1
ATOM 1423 C C . PRO B 1 41 ? 5.847 -9.229 7.977 1.00 18.85 41 PRO B C 1
ATOM 1424 O O . PRO B 1 41 ? 5.299 -8.201 7.562 1.00 18.98 41 PRO B O 1
ATOM 1428 N N . ASN B 1 42 ? 7.174 -9.343 7.924 1.00 17.39 42 ASN B N 1
ATOM 1429 C CA . ASN B 1 42 ? 7.984 -8.250 7.367 1.00 17.95 42 ASN B CA 1
ATOM 1430 C C . ASN B 1 42 ? 7.877 -8.138 5.857 1.00 15.21 42 ASN B C 1
ATOM 1431 O O . ASN B 1 42 ? 8.357 -7.174 5.232 1.00 14.05 42 ASN B O 1
ATOM 1436 N N . ARG B 1 43 ? 7.314 -9.205 5.249 1.00 16.29 43 ARG B N 1
ATOM 1437 C CA . ARG B 1 43 ? 7.191 -9.217 3.797 1.00 16.10 43 ARG B CA 1
ATOM 1438 C C . ARG B 1 43 ? 5.778 -8.849 3.348 1.00 14.15 43 ARG B C 1
ATOM 1439 O O . ARG B 1 43 ? 5.548 -8.855 2.146 1.00 14.28 43 ARG B O 1
ATOM 1447 N N . SER B 1 44 ? 4.855 -8.741 4.280 1.00 12.68 44 SER B N 1
ATOM 1448 C CA . SER B 1 44 ? 3.436 -8.507 4.009 1.00 12.90 44 SER B CA 1
ATOM 1449 C C . SER B 1 44 ? 3.087 -7.041 4.315 1.00 12.15 44 SER B C 1
ATOM 1450 O O . SER B 1 44 ? 3.315 -6.595 5.449 1.00 13.53 44 SER B O 1
ATOM 1453 N N . PHE B 1 45 ? 2.735 -6.291 3.249 1.00 10.83 45 PHE B N 1
ATOM 1454 C CA . PHE B 1 45 ? 2.696 -4.836 3.421 1.00 11.53 45 PHE B CA 1
ATOM 1455 C C . PHE B 1 45 ? 1.248 -4.361 3.489 1.00 13.73 45 PHE B C 1
ATOM 1456 O O . PHE B 1 45 ? 0.410 -4.790 2.682 1.00 15.76 45 PHE B O 1
ATOM 1464 N N . LYS B 1 46 ? 1.005 -3.390 4.385 1.00 10.86 46 LYS B N 1
ATOM 1465 C CA . LYS B 1 46 ? -0.281 -2.715 4.392 1.00 12.24 46 LYS B CA 1
ATOM 1466 C C . LYS B 1 46 ? -0.198 -1.375 3.691 1.00 11.03 46 LYS B C 1
ATOM 1467 O O . LYS B 1 46 ? 0.875 -0.747 3.550 1.00 11.31 46 LYS B O 1
ATOM 1473 N N . THR B 1 47 ? -1.362 -0.808 3.346 1.00 10.84 47 THR B N 1
ATOM 1474 C CA . THR B 1 47 ? -1.390 0.453 2.614 1.00 9.82 47 THR B CA 1
ATOM 1475 C C . THR B 1 47 ? -2.268 1.432 3.380 1.00 11.50 47 THR B C 1
ATOM 1476 O O . THR B 1 47 ? -3.418 1.120 3.628 1.00 11.04 47 THR B O 1
ATOM 1480 N N . LEU B 1 48 ? -1.711 2.572 3.753 1.00 10.45 48 LEU B N 1
ATOM 1481 C CA . LEU B 1 48 ? -2.412 3.554 4.568 1.00 11.11 48 LEU B CA 1
ATOM 1482 C C . LEU B 1 48 ? -2.535 4.845 3.778 1.00 11.20 48 LEU B C 1
ATOM 1483 O O . LEU B 1 48 ? -1.652 5.158 2.953 1.00 13.08 48 LEU B O 1
ATOM 1488 N N . LEU B 1 49 ? -3.570 5.627 4.024 1.00 11.14 49 LEU B N 1
ATOM 1489 C CA . LEU B 1 49 ? -3.598 6.958 3.406 1.00 11.04 49 LEU B CA 1
ATOM 1490 C C . LEU B 1 49 ? -3.543 8.030 4.503 1.00 11.23 49 LEU B C 1
ATOM 1491 O O . LEU B 1 49 ? -4.155 7.830 5.564 1.00 11.88 49 LEU B O 1
ATOM 1496 N N . VAL B 1 50 ? -2.872 9.133 4.208 1.00 11.54 50 VAL B N 1
ATOM 1497 C CA . VAL B 1 50 ? -2.740 10.240 5.145 1.00 10.64 50 VAL B CA 1
ATOM 1498 C C . VAL B 1 50 ? -3.251 11.509 4.443 1.00 10.21 50 VAL B C 1
ATOM 1499 O O . VAL B 1 50 ? -3.246 11.620 3.209 1.00 11.26 50 VAL B O 1
ATOM 1503 N N . ALA B 1 51 ? -3.740 12.434 5.271 1.00 10.39 51 ALA B N 1
ATOM 1504 C CA . ALA B 1 51 ? -4.112 13.772 4.812 1.00 10.07 51 ALA B CA 1
ATOM 1505 C C . ALA B 1 51 ? -3.000 14.776 5.110 1.00 11.80 51 ALA B C 1
ATOM 1506 O O . ALA B 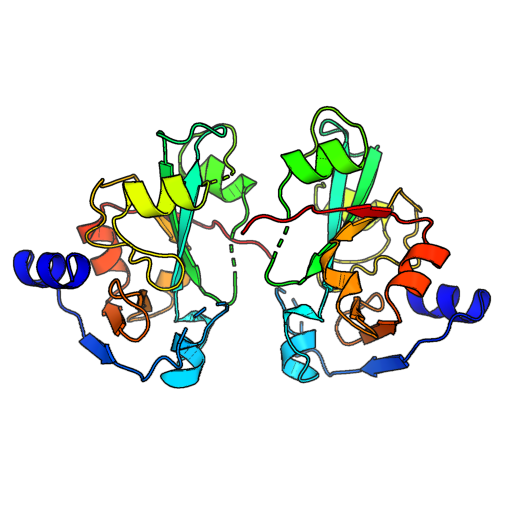1 51 ? -2.566 14.923 6.246 1.00 11.31 51 ALA B O 1
ATOM 1508 N N . GLU B 1 52 ? -2.587 15.504 4.082 1.00 11.17 52 GLU B N 1
ATOM 1509 C CA . GLU B 1 52 ? -1.482 16.450 4.112 1.00 14.70 52 GLU B CA 1
ATOM 1510 C C . GLU B 1 52 ? -1.937 17.691 4.865 1.00 15.66 52 GLU B C 1
ATOM 1511 O O . GLU B 1 52 ? -2.969 18.292 4.538 1.00 17.01 52 GLU B O 1
ATOM 1517 N N . ASN B 1 53 ? -1.266 18.022 5.976 1.00 13.38 53 ASN B N 1
ATOM 1518 C CA . ASN B 1 53 ? -1.734 19.040 6.902 1.00 13.97 53 ASN B CA 1
ATOM 1519 C C . ASN B 1 53 ? -3.172 18.868 7.343 1.00 15.07 53 ASN B C 1
ATOM 1520 O O . ASN B 1 53 ? -3.863 19.860 7.658 1.00 15.66 53 ASN B O 1
ATOM 1525 N N . GLY B 1 54 ? -3.730 17.653 7.312 1.00 12.08 54 GLY B N 1
ATOM 1526 C CA . GLY B 1 54 ? -5.084 17.426 7.818 1.00 15.28 54 GLY B CA 1
ATOM 1527 C C . GLY B 1 54 ? -6.103 17.821 6.732 1.00 16.52 54 GLY B C 1
ATOM 1528 O O . GLY B 1 54 ? -7.281 17.940 7.056 1.00 17.92 54 GLY B O 1
ATOM 1529 N N . ASP B 1 55 ? -5.651 18.042 5.494 1.00 16.02 55 ASP B N 1
ATOM 1530 C CA . ASP B 1 55 ? -6.593 18.372 4.422 1.00 16.53 55 ASP B CA 1
ATOM 1531 C C . ASP B 1 55 ? -7.078 17.074 3.737 1.00 16.53 55 ASP B C 1
ATOM 1532 O O . ASP B 1 55 ? -6.282 16.458 3.031 1.00 16.84 55 ASP B O 1
ATOM 1537 N N . GLN B 1 56 ? -8.336 16.767 3.947 1.00 18.16 56 GLN B N 1
ATOM 1538 C CA . GLN B 1 56 ? -8.884 15.509 3.417 1.00 20.39 56 GLN B CA 1
ATOM 1539 C C . GLN B 1 56 ? -8.987 15.380 1.917 1.00 20.52 56 GLN B C 1
ATOM 1540 O O . GLN B 1 56 ? -9.151 14.207 1.451 1.00 20.06 56 GLN B O 1
ATOM 1546 N N . LYS B 1 57 ? -8.823 16.433 1.109 1.00 20.42 57 LYS B N 1
ATOM 1547 C CA . LYS B 1 57 ? -8.722 16.087 -0.332 1.00 22.42 57 LYS B CA 1
ATOM 1548 C C . LYS B 1 57 ? -7.300 16.144 -0.844 1.00 21.52 57 LYS B C 1
ATOM 1549 O O . LYS B 1 57 ? -7.090 16.176 -2.054 1.00 20.00 57 LYS B O 1
ATOM 1555 N N . LYS B 1 58 ? -6.362 16.249 0.105 1.00 18.58 58 LYS B N 1
ATOM 1556 C CA . LYS B 1 58 ? -4.971 16.242 -0.313 1.00 16.82 58 LYS B CA 1
ATOM 1557 C C . LYS B 1 58 ? -4.329 14.998 0.333 1.00 15.85 58 LYS B C 1
ATOM 1558 O O . LYS B 1 58 ? -3.690 15.113 1.361 1.00 14.55 58 LYS B O 1
ATOM 1564 N N . LEU B 1 59 ? -4.500 13.837 -0.293 1.00 13.21 59 LEU B N 1
ATOM 1565 C CA . LEU B 1 59 ? -4.084 12.602 0.410 1.00 11.22 59 LEU B CA 1
ATOM 1566 C C . LEU B 1 59 ? -2.813 12.057 -0.211 1.00 12.41 59 LEU B C 1
ATOM 1567 O O . LEU B 1 59 ? -2.458 12.393 -1.351 1.00 11.87 59 LEU B O 1
ATOM 1572 N N . ALA B 1 60 ? -2.095 11.244 0.559 1.00 10.59 60 ALA B N 1
ATOM 1573 C CA . ALA B 1 60 ? -0.895 10.572 0.055 1.00 11.02 60 ALA B CA 1
ATOM 1574 C C . ALA B 1 60 ? -0.891 9.141 0.562 1.00 12.36 60 ALA B C 1
ATOM 1575 O O . ALA B 1 60 ? -1.448 8.900 1.626 1.00 10.85 60 ALA B O 1
ATOM 1577 N N . CYS B 1 61 ? -0.245 8.223 -0.151 1.00 10.39 61 CYS B N 1
ATOM 1578 C CA . CYS B 1 61 ? -0.332 6.812 0.199 1.00 10.86 61 CYS B CA 1
ATOM 1579 C C . CYS B 1 61 ? 1.002 6.256 0.705 1.00 9.54 61 CYS B C 1
ATOM 1580 O O . CYS B 1 61 ? 1.996 6.519 0.088 1.00 8.72 61 CYS B O 1
ATOM 1583 N N . PHE B 1 62 ? 0.998 5.481 1.788 1.00 8.73 62 PHE B N 1
ATOM 1584 C CA . PHE B 1 62 ? 2.201 4.928 2.364 1.00 9.34 62 PHE B CA 1
ATOM 1585 C C . PHE B 1 62 ? 2.076 3.405 2.491 1.00 10.87 62 PHE B C 1
ATOM 1586 O O . PHE B 1 62 ? 1.047 2.911 2.963 1.00 12.08 62 PHE B O 1
ATOM 1594 N N . VAL B 1 63 ? 3.137 2.723 2.084 1.00 9.37 63 VAL B N 1
ATOM 1595 C CA . VAL B 1 63 ? 3.081 1.246 1.987 1.00 9.76 63 VAL B CA 1
ATOM 1596 C C . VAL B 1 63 ? 4.172 0.685 2.894 1.00 8.75 63 VAL B C 1
ATOM 1597 O O . VAL B 1 63 ? 5.315 1.144 2.765 1.00 9.92 63 VAL B O 1
ATOM 1601 N N . LEU B 1 64 ? 3.822 -0.124 3.899 1.00 7.33 64 LEU B N 1
ATOM 1602 C CA . LEU B 1 64 ? 4.800 -0.505 4.934 1.00 10.77 64 LEU B CA 1
ATOM 1603 C C . LEU B 1 64 ? 4.470 -1.892 5.467 1.00 11.34 64 LEU B C 1
ATOM 1604 O O . LEU B 1 64 ? 3.298 -2.295 5.385 1.00 11.50 64 LEU B O 1
ATOM 1609 N N . ALA B 1 65 ? 5.466 -2.625 6.033 1.00 9.92 65 ALA B N 1
ATOM 1610 C CA . ALA B 1 65 ? 5.124 -3.954 6.532 1.00 12.08 65 ALA B CA 1
ATOM 1611 C C . ALA B 1 65 ? 4.096 -3.871 7.671 1.00 13.87 65 ALA B C 1
ATOM 1612 O O . ALA B 1 65 ? 4.030 -2.905 8.407 1.00 13.62 65 ALA B O 1
ATOM 1614 N N . THR B 1 66 ? 3.215 -4.873 7.724 1.00 14.89 66 THR B N 1
ATOM 1615 C CA . THR B 1 66 ? 2.274 -5.011 8.817 1.00 19.33 66 THR B CA 1
ATOM 1616 C C . THR B 1 66 ? 3.032 -5.209 10.127 1.00 20.38 66 THR B C 1
ATOM 1617 O O . THR B 1 66 ? 2.563 -4.722 11.146 1.00 22.84 66 THR B O 1
ATOM 1621 N N . ALA B 1 67 ? 4.250 -5.743 10.095 1.00 21.31 67 ALA B N 1
ATOM 1622 C CA . ALA B 1 67 ? 5.097 -5.720 11.279 1.00 22.74 67 ALA B CA 1
ATOM 1623 C C . ALA B 1 67 ? 5.569 -4.339 11.729 1.00 23.68 67 ALA B C 1
ATOM 1624 O O . ALA B 1 67 ? 6.169 -4.323 12.822 1.00 24.95 67 ALA B O 1
ATOM 1626 N N . ASN B 1 68 ? 5.367 -3.262 10.970 1.00 23.31 68 ASN B N 1
ATOM 1627 C CA . ASN B 1 68 ? 5.829 -1.936 11.372 1.00 21.95 68 ASN B CA 1
ATOM 1628 C C . ASN B 1 68 ? 4.675 -0.967 11.632 1.00 22.72 68 ASN B C 1
ATOM 1629 O O . ASN B 1 68 ? 3.553 -1.308 11.279 1.00 23.87 68 ASN B O 1
ATOM 1642 N N . LEU B 1 70 ? 3.522 3.300 11.049 1.00 15.95 70 LEU B N 1
ATOM 1643 C CA . LEU B 1 70 ? 3.948 4.510 10.322 1.00 14.51 70 LEU B CA 1
ATOM 1644 C C . LEU B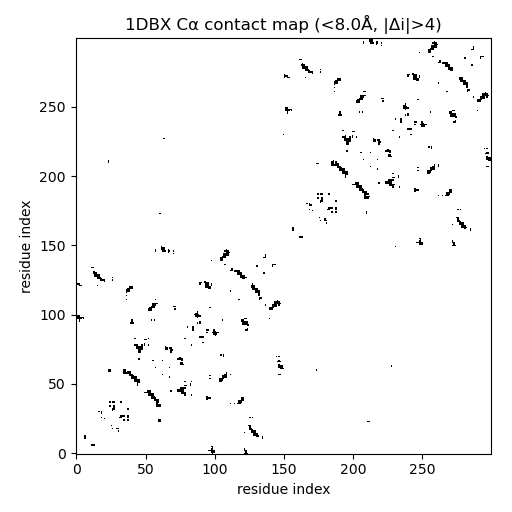 1 70 ? 4.440 5.585 11.274 1.00 15.69 70 LEU B C 1
ATOM 1645 O O . LEU B 1 70 ? 3.770 5.862 12.283 1.00 18.08 70 LEU B O 1
ATOM 1650 N N . ASN B 1 71 ? 5.578 6.204 10.967 1.00 13.74 71 ASN B N 1
ATOM 1651 C CA . ASN B 1 71 ? 6.090 7.327 11.748 1.00 15.60 71 ASN B CA 1
ATOM 1652 C C . ASN B 1 71 ? 5.664 8.649 11.111 1.00 14.86 71 ASN B C 1
ATOM 1653 O O . ASN B 1 71 ? 6.160 8.964 10.008 1.00 14.03 71 ASN B O 1
ATOM 1658 N N . LEU B 1 72 ? 4.724 9.388 11.720 1.00 14.73 72 LEU B N 1
ATOM 1659 C CA . LEU B 1 72 ? 4.121 10.513 10.978 1.00 14.86 72 LEU B CA 1
ATOM 1660 C C . LEU B 1 72 ? 5.133 11.609 10.697 1.00 16.07 72 LEU B C 1
ATOM 1661 O O . LEU B 1 72 ? 4.993 12.263 9.644 1.00 14.01 72 LEU B O 1
ATOM 1666 N N . LYS B 1 73 ? 6.140 11.881 11.569 1.00 15.63 73 LYS B N 1
ATOM 1667 C CA . LYS B 1 73 ? 7.161 12.823 11.165 1.00 17.08 73 LYS B CA 1
ATOM 1668 C C . LYS B 1 73 ? 7.928 12.380 9.904 1.00 15.43 73 LYS B C 1
ATOM 1669 O O . LYS B 1 73 ? 8.201 13.196 9.030 1.00 16.77 73 LYS B O 1
ATOM 1675 N N . LYS B 1 74 ? 8.395 11.134 9.913 1.00 16.34 74 LYS B N 1
ATOM 1676 C CA . LYS B 1 74 ? 9.143 10.641 8.756 1.00 15.21 74 LYS B CA 1
ATOM 1677 C C . LYS B 1 74 ? 8.259 10.679 7.508 1.00 15.00 74 LYS B C 1
ATOM 1678 O O . LYS B 1 74 ? 8.743 10.998 6.409 1.00 14.34 74 LYS B O 1
ATOM 1684 N N . ALA B 1 75 ? 6.990 10.357 7.743 1.00 13.05 75 ALA B N 1
ATOM 1685 C CA . ALA B 1 75 ? 6.086 10.251 6.591 1.00 13.80 75 ALA B CA 1
ATOM 1686 C C . ALA B 1 75 ? 5.868 11.629 5.969 1.00 12.10 75 ALA B C 1
ATOM 1687 O O . ALA B 1 75 ? 5.935 11.833 4.752 1.00 10.53 75 ALA B O 1
ATOM 1689 N N . ALA B 1 76 ? 5.609 12.665 6.785 1.00 11.03 76 ALA B N 1
ATOM 1690 C CA . ALA B 1 76 ? 5.484 14.007 6.240 1.00 12.44 76 ALA B CA 1
ATOM 1691 C C . ALA B 1 76 ? 6.762 14.437 5.525 1.00 12.74 76 ALA B C 1
ATOM 1692 O O . ALA B 1 76 ? 6.736 15.012 4.427 1.00 12.85 76 ALA B O 1
ATOM 1694 N N . LYS B 1 77 ? 7.923 14.183 6.136 1.00 13.37 77 LYS B N 1
ATOM 1695 C CA . LYS B 1 77 ? 9.166 14.608 5.473 1.00 15.15 77 LYS B CA 1
ATOM 1696 C C . LYS B 1 77 ? 9.360 13.916 4.116 1.00 15.14 77 LYS B C 1
ATOM 1697 O O . LYS B 1 77 ? 9.826 14.540 3.151 1.00 15.79 77 LYS B O 1
ATOM 1703 N N . SER B 1 78 ? 8.836 12.711 3.971 1.00 13.29 78 SER B N 1
ATOM 1704 C CA . SER B 1 78 ? 9.042 11.967 2.713 1.00 13.92 78 SER B CA 1
ATOM 1705 C C . SER B 1 78 ? 8.230 12.540 1.563 1.00 13.46 78 SER B C 1
ATOM 1706 O O . SER B 1 78 ? 8.557 12.206 0.419 1.00 13.98 78 SER B O 1
ATOM 1709 N N . ILE B 1 79 ? 7.203 13.349 1.856 1.00 10.97 79 ILE B N 1
ATOM 1710 C CA . ILE B 1 79 ? 6.402 13.887 0.767 1.00 13.64 79 ILE B CA 1
ATOM 1711 C C . ILE B 1 79 ? 6.493 15.423 0.755 1.00 13.11 79 ILE B C 1
ATOM 1712 O O . ILE B 1 79 ? 5.775 16.016 -0.030 1.00 15.78 79 ILE B O 1
ATOM 1717 N N . GLY B 1 80 ? 7.350 15.974 1.608 1.00 14.78 80 GLY B N 1
ATOM 1718 C CA . GLY B 1 80 ? 7.673 17.406 1.418 1.00 16.73 80 GLY B CA 1
ATOM 1719 C C . GLY B 1 80 ? 6.550 18.249 2.031 1.00 16.58 80 GLY B C 1
ATOM 1720 O O . GLY B 1 80 ? 6.322 19.374 1.601 1.00 17.50 80 GLY B O 1
ATOM 1721 N N . VAL B 1 81 ? 5.906 17.712 3.052 1.00 15.51 81 VAL B N 1
ATOM 1722 C CA . VAL B 1 81 ? 4.726 18.385 3.647 1.00 16.01 81 VAL B CA 1
ATOM 1723 C C . VAL B 1 81 ? 5.001 18.693 5.103 1.00 16.35 81 VAL B C 1
ATOM 1724 O O . VAL B 1 81 ? 5.838 17.984 5.658 1.00 17.90 81 VAL B O 1
ATOM 1728 N N . LYS B 1 82 ? 4.447 19.747 5.717 1.00 14.38 82 LYS B N 1
ATOM 1729 C CA . LYS B 1 82 ? 4.826 20.056 7.098 1.00 13.58 82 LYS B CA 1
ATOM 1730 C C . LYS B 1 82 ? 4.392 19.023 8.121 1.00 13.90 82 LYS B C 1
ATOM 1731 O O . LYS B 1 82 ? 5.165 18.640 9.007 1.00 14.45 82 LYS B O 1
ATOM 1737 N N . LYS B 1 83 ? 3.133 18.593 8.012 1.00 12.29 83 LYS B N 1
ATOM 1738 C CA . LYS B 1 83 ? 2.664 17.515 8.887 1.00 13.59 83 LYS B CA 1
ATOM 1739 C C . LYS B 1 83 ? 1.714 16.613 8.078 1.00 13.22 83 LYS B C 1
ATOM 1740 O O . LYS B 1 83 ? 1.080 17.074 7.130 1.00 12.73 83 LYS B O 1
ATOM 1746 N N . VAL B 1 84 ? 1.480 15.455 8.672 1.00 13.45 84 VAL B N 1
ATOM 1747 C CA . VAL B 1 84 ? 0.455 14.523 8.098 1.00 12.59 84 VAL B CA 1
ATOM 1748 C C . VAL B 1 84 ? -0.364 13.966 9.222 1.00 12.38 84 VAL B C 1
ATOM 1749 O O . VAL B 1 84 ? 0.110 13.809 10.349 1.00 11.88 84 VAL B O 1
ATOM 1753 N N . GLU B 1 85 ? -1.615 13.545 8.974 1.00 12.61 85 GLU B N 1
ATOM 1754 C CA . GLU B 1 85 ? -2.499 12.881 9.902 1.00 15.29 85 GLU B CA 1
ATOM 1755 C C . GLU B 1 85 ? -3.111 11.657 9.187 1.00 13.10 85 GLU B C 1
ATOM 1756 O O . GLU B 1 85 ? -3.236 11.831 7.993 1.00 11.28 85 GLU B O 1
ATOM 1770 N N . ALA B 1 87 ? -5.725 9.669 7.277 1.00 15.04 87 ALA B N 1
ATOM 1771 C CA . ALA B 1 87 ? -6.874 10.202 6.542 1.00 15.10 87 ALA B CA 1
ATOM 1772 C C . ALA B 1 87 ? -8.167 9.746 7.218 1.00 16.10 87 ALA B C 1
ATOM 1773 O O . ALA B 1 87 ? -8.191 8.659 7.778 1.00 15.90 87 ALA B O 1
ATOM 1775 N N . ASP B 1 88 ? -9.210 10.577 7.253 1.00 19.49 88 ASP B N 1
ATOM 1776 C CA . ASP B 1 88 ? -10.561 10.096 7.646 1.00 23.23 88 ASP B CA 1
ATOM 1777 C C . ASP B 1 88 ? -10.992 8.839 6.902 1.00 23.57 88 ASP B C 1
ATOM 1778 O O . ASP B 1 88 ? -10.753 8.836 5.680 1.00 24.06 88 ASP B O 1
ATOM 1783 N N . LYS B 1 89 ? -11.636 7.874 7.517 1.00 23.02 89 LYS B N 1
ATOM 1784 C CA . LYS B 1 89 ? -11.953 6.589 6.854 1.00 23.83 89 LYS B CA 1
ATOM 1785 C C . LYS B 1 89 ? -12.784 6.786 5.595 1.00 24.16 89 LYS B C 1
ATOM 1786 O O . LYS B 1 89 ? -12.487 6.304 4.486 1.00 19.83 89 LYS B O 1
ATOM 1792 N N . ASP B 1 90 ? -13.851 7.600 5.717 1.00 25.87 90 ASP B N 1
ATOM 1793 C CA . ASP B 1 90 ? -14.675 7.850 4.528 1.00 26.78 90 ASP B CA 1
ATOM 1794 C C . ASP B 1 90 ? -13.851 8.441 3.402 1.00 25.41 90 ASP B C 1
ATOM 1795 O O . ASP B 1 90 ? -13.930 8.042 2.224 1.00 25.05 90 ASP B O 1
ATOM 1800 N N . ALA B 1 91 ? -13.078 9.497 3.726 1.00 23.20 91 ALA B N 1
ATOM 1801 C CA . ALA B 1 91 ? -12.259 10.148 2.731 1.00 20.79 91 ALA B CA 1
ATOM 1802 C C . ALA B 1 91 ? -11.289 9.126 2.105 1.00 19.44 91 ALA B C 1
ATOM 1803 O O . ALA B 1 91 ? -11.110 9.144 0.898 1.00 20.26 91 ALA B O 1
ATOM 1805 N N . ALA B 1 92 ? -10.698 8.266 2.912 1.00 20.76 92 ALA B N 1
ATOM 1806 C CA . ALA B 1 92 ? -9.770 7.258 2.365 1.00 19.44 92 ALA B CA 1
ATOM 1807 C C . ALA B 1 92 ? -10.513 6.321 1.410 1.00 21.17 92 ALA B C 1
ATOM 1808 O O . ALA B 1 92 ? -10.051 5.987 0.306 1.00 19.79 92 ALA B O 1
ATOM 1810 N N . GLN B 1 93 ? -11.651 5.844 1.906 1.00 19.57 93 GLN B N 1
ATOM 1811 C CA . GLN B 1 93 ? -12.440 4.867 1.158 1.00 22.10 93 GLN B CA 1
ATOM 1812 C C . GLN B 1 93 ? -12.994 5.494 -0.107 1.00 24.05 93 GLN B C 1
ATOM 1813 O O . GLN B 1 93 ? -12.917 4.833 -1.155 1.00 24.41 93 GLN B O 1
ATOM 1819 N N . LYS B 1 94 ? -13.480 6.735 -0.086 1.00 25.02 94 LYS B N 1
ATOM 1820 C CA . LYS B 1 94 ? -13.913 7.407 -1.308 1.00 25.69 94 LYS B CA 1
ATOM 1821 C C . LYS B 1 94 ? -12.789 7.630 -2.320 1.00 24.99 94 LYS B C 1
ATOM 1822 O O . LYS B 1 94 ? -12.987 7.427 -3.524 1.00 23.56 94 LYS B O 1
ATOM 1828 N N . SER B 1 95 ? -11.655 8.172 -1.878 1.00 19.85 95 SER B N 1
ATOM 1829 C CA . SER B 1 95 ? -10.518 8.449 -2.726 1.00 17.36 95 SER B CA 1
ATOM 1830 C C . SER B 1 95 ? -10.042 7.162 -3.416 1.00 17.63 95 SER B C 1
ATOM 1831 O O . SER B 1 95 ? -9.842 7.187 -4.622 1.00 17.05 95 SER B O 1
ATOM 1834 N N . THR B 1 96 ? -9.880 6.069 -2.679 1.00 17.07 96 THR B N 1
ATOM 1835 C CA . THR B 1 96 ? -9.274 4.863 -3.265 1.00 14.83 96 THR B CA 1
ATOM 1836 C C . THR B 1 96 ? -10.288 3.979 -3.996 1.00 16.26 96 THR B C 1
ATOM 1837 O O . THR B 1 96 ? -9.908 3.169 -4.850 1.00 17.12 96 THR B O 1
ATOM 1841 N N . GLY B 1 97 ? -11.541 3.979 -3.552 1.00 15.71 97 GLY B N 1
ATOM 1842 C CA . GLY B 1 97 ? -12.549 3.067 -4.114 1.00 15.31 97 GLY B CA 1
ATOM 1843 C C . GLY B 1 97 ? -12.444 1.713 -3.451 1.00 15.01 97 GLY B C 1
ATOM 1844 O O . GLY B 1 97 ? -13.125 0.768 -3.858 1.00 17.12 97 GLY B O 1
ATOM 1845 N N . TYR B 1 98 ? -11.665 1.639 -2.359 1.00 13.48 98 TYR B N 1
ATOM 1846 C CA . TYR B 1 98 ? -11.506 0.413 -1.593 1.00 14.44 98 TYR B CA 1
ATOM 1847 C C . TYR B 1 98 ? -12.028 0.610 -0.157 1.00 15.37 98 TYR B C 1
ATOM 1848 O O . TYR B 1 98 ? -12.112 1.756 0.293 1.00 17.53 98 TYR B O 1
ATOM 1857 N N . LEU B 1 99 ? -12.243 -0.474 0.581 1.00 15.46 99 LEU B N 1
ATOM 1858 C CA . LEU B 1 99 ? -12.569 -0.451 1.992 1.00 16.98 99 LEU B CA 1
ATOM 1859 C C . LEU B 1 99 ? -11.357 -0.741 2.892 1.00 19.14 99 LEU B C 1
ATOM 1860 O O . LEU B 1 99 ? -10.500 -1.511 2.481 1.00 19.25 99 LEU B O 1
ATOM 1865 N N . VAL B 1 100 ? -11.371 -0.253 4.122 1.00 19.57 100 VAL B N 1
ATOM 1866 C CA . VAL B 1 100 ? -10.310 -0.647 5.079 1.00 23.11 100 VAL B CA 1
ATOM 1867 C C . VAL B 1 100 ? -10.251 -2.153 5.219 1.00 23.59 100 VAL B C 1
ATOM 1868 O O . VAL B 1 100 ? -11.273 -2.840 5.308 1.00 25.34 100 VAL B O 1
ATOM 1872 N N . GLY B 1 101 ? -9.053 -2.752 5.179 1.00 24.59 101 GLY B N 1
ATOM 1873 C CA . GLY B 1 101 ? -8.897 -4.205 5.165 1.00 22.50 101 GLY B CA 1
ATOM 1874 C C . GLY B 1 101 ? -8.687 -4.776 3.765 1.00 23.19 101 GLY B C 1
ATOM 1875 O O . GLY B 1 101 ? -8.254 -5.925 3.557 1.00 22.70 101 GLY B O 1
ATOM 1876 N N . GLY B 1 102 ? -8.972 -3.934 2.773 1.00 18.60 102 GLY B N 1
ATOM 1877 C CA . GLY B 1 102 ? -8.857 -4.255 1.372 1.00 16.93 102 GLY B CA 1
ATOM 1878 C C . GLY B 1 102 ? -8.246 -3.103 0.593 1.00 12.43 102 GLY B C 1
ATOM 1879 O O . GLY B 1 102 ? -8.458 -2.993 -0.629 1.00 13.59 102 GLY B O 1
ATOM 1880 N N . ILE B 1 103 ? -7.463 -2.233 1.218 1.00 10.51 103 ILE B N 1
ATOM 1881 C CA . ILE B 1 103 ? -6.831 -1.151 0.451 1.00 12.56 103 ILE B CA 1
ATOM 1882 C C . ILE B 1 103 ? -5.563 -1.546 -0.298 1.00 10.23 103 ILE B C 1
ATOM 1883 O O . ILE B 1 103 ? -4.525 -1.826 0.294 1.00 10.43 103 ILE B O 1
ATOM 1888 N N . SER B 1 104 ? -5.612 -1.549 -1.621 1.00 10.25 104 SER B N 1
ATOM 1889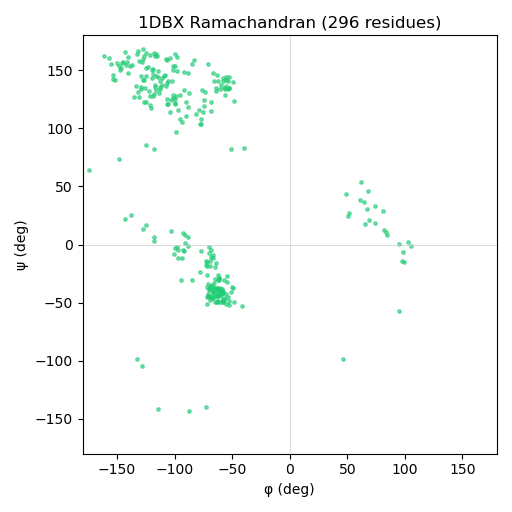 C CA . SER B 1 104 ? -4.434 -1.814 -2.437 1.00 11.05 104 SER B CA 1
ATOM 1890 C C . SER B 1 104 ? -3.691 -0.503 -2.704 1.00 10.52 104 SER B C 1
ATOM 1891 O O . SER B 1 104 ? -4.332 0.534 -2.869 1.00 10.59 104 SER B O 1
ATOM 1894 N N . PRO B 1 105 ? -2.370 -0.522 -2.814 1.00 11.09 105 PRO B N 1
ATOM 1895 C CA . PRO B 1 105 ? -1.614 0.614 -3.338 1.00 10.64 105 PRO B CA 1
ATOM 1896 C C . PRO B 1 105 ? -1.842 0.823 -4.821 1.00 10.58 105 PRO B C 1
ATOM 1897 O O . PRO B 1 105 ? -1.664 1.902 -5.382 1.00 11.29 105 PRO B O 1
ATOM 1901 N N . LEU B 1 106 ? -2.411 -0.149 -5.514 1.00 10.09 106 LEU B N 1
ATOM 1902 C CA . LEU B 1 106 ? -2.589 -0.126 -6.964 1.00 11.16 106 LEU B CA 1
ATOM 1903 C C . LEU B 1 106 ? -4.059 0.046 -7.398 1.00 10.65 106 LEU B C 1
ATOM 1904 O O . LEU B 1 106 ? -4.963 -0.472 -6.755 1.00 10.78 106 LEU B O 1
ATOM 1909 N N . GLY B 1 107 ? -4.290 0.759 -8.485 1.00 12.65 107 GLY B N 1
ATOM 1910 C CA . GLY B 1 107 ? -5.628 0.948 -9.039 1.00 11.95 107 GLY B CA 1
ATOM 1911 C C . GLY B 1 107 ? -6.547 1.800 -8.193 1.00 13.63 107 GLY B C 1
ATOM 1912 O O . GLY B 1 107 ? -7.772 1.657 -8.361 1.00 15.85 107 GLY B O 1
ATOM 1913 N N . GLN B 1 108 ? -6.053 2.652 -7.295 1.00 13.74 108 GLN B N 1
ATOM 1914 C CA . GLN B 1 108 ? -6.988 3.508 -6.541 1.00 11.88 108 GLN B CA 1
ATOM 1915 C C . GLN B 1 108 ? -7.669 4.500 -7.493 1.00 12.61 108 GLN B C 1
ATOM 1916 O O . GLN B 1 108 ? -7.071 4.970 -8.451 1.00 13.56 108 GLN B O 1
ATOM 1922 N N . LYS B 1 109 ? -8.904 4.865 -7.225 1.00 15.12 109 LYS B N 1
ATOM 1923 C CA . LYS B 1 109 ? -9.697 5.657 -8.166 1.00 20.13 109 LYS B CA 1
ATOM 1924 C C . LYS B 1 109 ? -9.012 7.006 -8.417 1.00 20.29 109 LYS B C 1
ATOM 1925 O O . LYS B 1 109 ? -8.852 7.395 -9.590 1.00 20.64 109 LYS B O 1
ATOM 1931 N N . LYS B 1 110 ? -8.489 7.595 -7.328 1.00 19.96 110 LYS B N 1
ATOM 1932 C CA . LYS B 1 110 ? -7.633 8.768 -7.527 1.00 21.17 110 LYS B CA 1
ATOM 1933 C C . LYS B 1 110 ? -6.167 8.396 -7.285 1.00 20.58 110 LYS B C 1
ATOM 1934 O O . LYS B 1 110 ? -5.913 7.935 -6.177 1.00 19.68 110 LYS B O 1
ATOM 1940 N N . ARG B 1 111 ? -5.315 8.573 -8.262 1.00 19.50 111 ARG B N 1
ATOM 1941 C CA . ARG B 1 111 ? -3.893 8.253 -8.099 1.00 21.30 111 ARG B CA 1
ATOM 1942 C C . ARG B 1 111 ? -3.223 9.313 -7.241 1.00 18.54 111 ARG B C 1
ATOM 1943 O O . ARG B 1 111 ? -3.370 10.519 -7.541 1.00 19.62 111 ARG B O 1
ATOM 1951 N N . VAL B 1 112 ? -2.576 8.944 -6.138 1.00 13.80 112 VAL B N 1
ATOM 1952 C CA . VAL B 1 112 ? -1.887 9.962 -5.309 1.00 12.80 112 VAL B CA 1
ATOM 1953 C C . VAL B 1 112 ? -0.419 9.571 -5.134 1.00 12.94 112 VAL B C 1
ATOM 1954 O O . VAL B 1 112 ? -0.071 8.426 -5.489 1.00 13.07 112 VAL B O 1
ATOM 1958 N N . LYS B 1 113 ? 0.392 10.501 -4.687 1.00 13.79 113 LYS B N 1
ATOM 1959 C CA . LYS B 1 113 ? 1.813 10.258 -4.430 1.00 14.4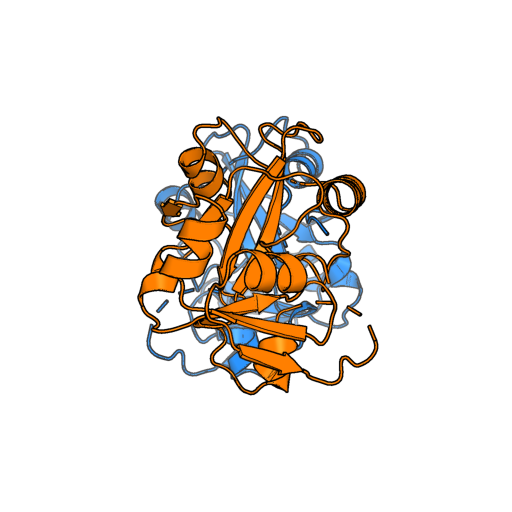3 113 LYS B CA 1
ATOM 1960 C C . LYS B 1 113 ? 1.959 9.077 -3.467 1.00 14.35 113 LYS B C 1
ATOM 1961 O O . LYS B 1 113 ? 1.209 8.992 -2.500 1.00 14.03 113 LYS B O 1
ATOM 1967 N N . THR B 1 114 ? 2.899 8.186 -3.771 1.00 13.52 114 THR B N 1
ATOM 1968 C CA . THR B 1 114 ? 3.119 6.990 -2.939 1.00 12.49 114 THR B CA 1
ATOM 1969 C C . THR B 1 114 ? 4.575 6.837 -2.527 1.00 11.93 114 THR B C 1
ATOM 1970 O O . THR B 1 114 ? 5.557 7.169 -3.218 1.00 11.96 114 THR B O 1
ATOM 1974 N N . VAL B 1 115 ? 4.752 6.399 -1.281 1.00 9.92 115 VAL B N 1
ATOM 1975 C CA . VAL B 1 115 ? 6.011 6.129 -0.632 1.00 10.42 115 VAL B CA 1
ATOM 1976 C C . VAL B 1 115 ? 5.947 4.743 0.015 1.00 10.11 115 VAL B C 1
ATOM 1977 O O . VAL B 1 115 ? 5.007 4.378 0.738 1.00 10.15 115 VAL B O 1
ATOM 1981 N N . ILE B 1 116 ? 6.961 3.949 -0.356 1.00 9.38 116 ILE B N 1
ATOM 1982 C CA . ILE B 1 116 ? 7.053 2.579 0.159 1.00 10.35 116 ILE B CA 1
ATOM 1983 C C . ILE B 1 116 ? 8.189 2.545 1.168 1.00 11.95 116 ILE B C 1
ATOM 1984 O O . ILE B 1 116 ? 9.291 3.060 0.871 1.00 11.59 116 ILE B O 1
ATOM 1989 N N . ASN B 1 117 ? 7.991 1.878 2.319 1.00 10.62 117 ASN B N 1
ATOM 1990 C CA . ASN B 1 117 ? 9.114 1.829 3.279 1.00 11.56 117 ASN B CA 1
ATOM 1991 C C . ASN B 1 117 ? 10.323 1.096 2.665 1.00 12.41 117 ASN B C 1
ATOM 1992 O O . ASN B 1 117 ? 10.143 0.055 2.020 1.00 10.81 117 ASN B O 1
ATOM 1997 N N . SER B 1 118 ? 11.525 1.601 2.933 1.00 13.91 118 SER B N 1
ATOM 1998 C CA . SER B 1 118 ? 12.675 1.163 2.132 1.00 16.52 118 SER B CA 1
ATOM 1999 C C . SER B 1 118 ? 13.097 -0.257 2.438 1.00 16.01 118 SER B C 1
ATOM 2000 O O . SER B 1 118 ? 13.730 -0.846 1.526 1.00 14.45 118 SER B O 1
ATOM 2003 N N . THR B 1 119 ? 12.717 -0.837 3.568 1.00 15.82 119 THR B N 1
ATOM 2004 C CA . THR B 1 119 ? 13.022 -2.246 3.825 1.00 16.16 119 THR B CA 1
ATOM 2005 C C . THR B 1 119 ? 12.249 -3.188 2.902 1.00 15.54 119 THR B C 1
ATOM 2006 O O . THR B 1 119 ? 12.582 -4.390 2.884 1.00 15.17 119 THR B O 1
ATOM 2010 N N . ALA B 1 120 ? 11.255 -2.696 2.141 1.00 12.94 120 ALA B N 1
ATOM 2011 C CA . ALA B 1 120 ? 10.740 -3.525 1.043 1.00 12.79 120 ALA B CA 1
ATOM 2012 C C . ALA B 1 120 ? 11.911 -4.070 0.200 1.00 12.89 120 ALA B C 1
ATOM 2013 O O . ALA B 1 120 ? 11.781 -5.148 -0.385 1.00 13.90 120 ALA B O 1
ATOM 2015 N N . LEU B 1 121 ? 12.948 -3.229 0.010 1.00 13.77 121 LEU B N 1
ATOM 2016 C CA . LEU B 1 121 ? 14.022 -3.685 -0.893 1.00 15.70 121 LEU B CA 1
ATOM 2017 C C . LEU B 1 121 ? 14.843 -4.807 -0.321 1.00 16.88 121 LEU B C 1
ATOM 2018 O O . LEU B 1 121 ? 15.816 -5.215 -0.998 1.00 18.22 121 LEU B O 1
ATOM 2023 N N . GLU B 1 122 ? 14.613 -5.286 0.898 1.00 17.97 122 GLU B N 1
ATOM 2024 C CA . GLU B 1 122 ? 15.308 -6.501 1.348 1.00 19.99 122 GLU B CA 1
ATOM 2025 C C . GLU B 1 122 ? 14.789 -7.762 0.643 1.00 19.15 122 GLU B C 1
ATOM 2026 O O . GLU B 1 122 ? 15.408 -8.829 0.773 1.00 19.13 122 GLU B O 1
ATOM 2032 N N . PHE B 1 123 ? 13.642 -7.672 -0.014 1.00 16.10 123 PHE B N 1
ATOM 2033 C CA . PHE B 1 123 ? 12.973 -8.876 -0.484 1.00 16.51 123 PHE B CA 1
ATOM 2034 C C . PHE B 1 123 ? 12.904 -8.961 -1.993 1.00 17.22 123 PHE B C 1
ATOM 2035 O O . PHE B 1 123 ? 12.658 -7.947 -2.670 1.00 16.20 123 PHE B O 1
ATOM 2043 N N . GLU B 1 124 ? 12.914 -10.202 -2.525 1.00 17.48 124 GLU B N 1
ATOM 2044 C CA . GLU B 1 124 ? 12.772 -10.297 -3.976 1.00 19.03 124 GLU B CA 1
ATOM 2045 C C . GLU B 1 124 ? 11.355 -9.930 -4.384 1.00 17.43 124 GLU B C 1
ATOM 2046 O O . GLU B 1 124 ? 11.121 -9.394 -5.468 1.00 16.42 124 GLU B O 1
ATOM 2052 N N . THR B 1 125 ? 10.379 -10.281 -3.524 1.00 15.99 125 THR B N 1
ATOM 2053 C CA . THR B 1 125 ? 9.003 -9.858 -3.799 1.00 13.90 125 THR B CA 1
ATOM 2054 C C . THR B 1 125 ? 8.363 -9.456 -2.466 1.00 11.59 125 THR B C 1
ATOM 2055 O O . THR B 1 125 ? 8.818 -9.934 -1.441 1.00 14.27 125 THR B O 1
ATOM 2059 N N . ILE B 1 126 ? 7.286 -8.710 -2.513 1.00 11.59 126 ILE B N 1
ATOM 2060 C CA . ILE B 1 126 ? 6.501 -8.400 -1.325 1.00 12.33 126 ILE B CA 1
ATOM 2061 C C . ILE B 1 126 ? 5.021 -8.651 -1.630 1.00 11.61 126 ILE B C 1
ATOM 2062 O O . ILE B 1 126 ? 4.652 -8.828 -2.794 1.00 12.97 126 ILE B O 1
ATOM 2067 N N . TYR B 1 127 ? 4.204 -8.690 -0.583 1.00 10.55 127 TYR B N 1
ATOM 2068 C CA . TYR B 1 127 ? 2.787 -8.997 -0.804 1.00 12.33 127 TYR B CA 1
ATOM 2069 C C . TYR B 1 127 ? 2.015 -7.717 -0.442 1.00 10.83 127 TYR B C 1
ATOM 2070 O O . TYR B 1 127 ? 2.303 -7.198 0.620 1.00 13.31 127 TYR B O 1
ATOM 2079 N N . VAL B 1 128 ? 1.132 -7.265 -1.308 1.00 10.16 128 VAL B N 1
ATOM 2080 C CA . VAL B 1 128 ? 0.315 -6.089 -0.955 1.00 10.71 128 VAL B CA 1
ATOM 2081 C C . VAL B 1 128 ? -1.137 -6.516 -1.166 1.00 10.63 128 VAL B C 1
ATOM 2082 O O . VAL B 1 128 ? -1.421 -7.514 -1.873 1.00 10.73 128 VAL B O 1
ATOM 2086 N N . SER B 1 129 ? -2.060 -5.767 -0.583 1.00 10.89 129 SER B N 1
ATOM 2087 C CA . SER B 1 129 ? -3.472 -6.096 -0.829 1.00 11.50 129 SER B CA 1
ATOM 2088 C C . SER B 1 129 ? -3.790 -6.053 -2.305 1.00 11.15 129 SER B C 1
ATOM 2089 O O . SER B 1 129 ? -3.351 -5.182 -3.051 1.00 10.35 129 SER B O 1
ATOM 2092 N N . GLY B 1 130 ? -4.659 -6.969 -2.771 1.00 11.42 130 GLY B N 1
ATOM 2093 C CA . GLY B 1 130 ? -5.166 -6.916 -4.142 1.00 12.73 130 GLY B CA 1
ATOM 2094 C C . GLY B 1 130 ? -6.487 -6.151 -4.276 1.00 13.49 130 GLY B C 1
ATOM 2095 O O . GLY B 1 130 ? -7.065 -6.155 -5.374 1.00 14.26 130 GLY B O 1
ATOM 2096 N N . GLY B 1 131 ? -6.946 -5.451 -3.233 1.00 12.01 131 GLY B N 1
ATOM 2097 C CA . GLY B 1 131 ? -8.134 -4.618 -3.415 1.00 12.92 131 GLY B CA 1
ATOM 2098 C C . GLY B 1 131 ? -9.405 -5.182 -2.804 1.00 15.40 131 GLY B C 1
ATOM 2099 O O . GLY B 1 131 ? -10.462 -4.524 -2.831 1.00 13.31 131 GLY B O 1
ATOM 2100 N N . LYS B 1 132 ? -9.299 -6.366 -2.204 1.00 15.69 132 LYS B N 1
ATOM 2101 C CA . LYS B 1 132 ? -10.429 -6.944 -1.461 1.00 19.22 132 LYS B CA 1
ATOM 2102 C C . LYS B 1 132 ? -9.874 -7.880 -0.398 1.00 19.85 132 LYS B C 1
ATOM 2103 O O . LYS B 1 132 ? -8.778 -8.446 -0.574 1.00 17.36 132 LYS B O 1
ATOM 2109 N N . ARG B 1 133 ? -10.514 -7.980 0.770 1.00 18.89 133 ARG B N 1
ATOM 2110 C CA . ARG B 1 133 ? -10.066 -8.929 1.776 1.00 18.94 133 ARG B CA 1
ATOM 2111 C C . ARG B 1 133 ? -9.955 -10.307 1.131 1.00 17.59 133 ARG B C 1
ATOM 2112 O O . ARG B 1 133 ? -10.802 -10.616 0.301 1.00 18.09 133 ARG B O 1
ATOM 2120 N N . GLY B 1 134 ? -8.874 -11.035 1.378 1.00 16.14 134 GLY B N 1
ATOM 2121 C CA . GLY B 1 134 ? -8.787 -12.358 0.782 1.00 17.04 134 GLY B CA 1
ATOM 2122 C C . GLY B 1 134 ? -8.035 -12.423 -0.537 1.00 16.91 134 GLY B C 1
ATOM 2123 O O . GLY B 1 134 ? -7.889 -13.521 -1.083 1.00 17.95 134 GLY B O 1
ATOM 2124 N N . LEU B 1 135 ? -7.516 -11.287 -1.021 1.00 17.21 135 LEU B N 1
ATOM 2125 C CA . LEU B 1 135 ? -6.680 -11.308 -2.211 1.00 16.61 135 LEU B CA 1
ATOM 2126 C C . LEU B 1 135 ? -5.384 -10.543 -1.899 1.00 14.54 135 LEU B C 1
ATOM 2127 O O . LEU B 1 135 ? -5.484 -9.449 -1.358 1.00 15.09 135 LEU B O 1
ATOM 2132 N N . SER B 1 136 ? -4.266 -11.126 -2.269 1.00 14.56 136 SER B N 1
ATOM 2133 C CA . SER B 1 136 ? -2.956 -10.566 -2.021 1.00 12.20 136 SER B CA 1
ATOM 2134 C C . SER B 1 136 ? -2.160 -10.670 -3.318 1.00 11.43 136 SER B C 1
ATOM 2135 O O . SER B 1 136 ? -2.210 -11.708 -3.976 1.00 13.29 136 SER B O 1
ATOM 2138 N N . VAL B 1 137 ? -1.460 -9.619 -3.645 1.00 11.63 137 VAL B N 1
ATOM 2139 C CA . VAL B 1 137 ? -0.667 -9.517 -4.857 1.00 11.75 137 VAL B CA 1
ATOM 2140 C C . VAL B 1 137 ? 0.782 -9.638 -4.402 1.00 13.04 137 VAL B C 1
ATOM 2141 O O . VAL B 1 137 ? 1.273 -8.786 -3.647 1.00 12.30 137 VAL B O 1
ATOM 2145 N N . GLU B 1 138 ? 1.495 -10.591 -5.009 1.00 10.85 138 GLU B N 1
ATOM 2146 C CA . GLU B 1 138 ? 2.921 -10.729 -4.739 1.00 11.43 138 GLU B CA 1
ATOM 2147 C C . GLU B 1 138 ? 3.619 -10.069 -5.935 1.00 11.46 138 GLU B C 1
ATOM 2148 O O . GLU B 1 138 ? 3.417 -10.541 -7.062 1.00 10.85 138 GLU B O 1
ATOM 2154 N N . ILE B 1 139 ? 4.530 -9.172 -5.612 1.00 9.91 139 ILE B N 1
ATOM 2155 C CA . ILE B 1 139 ? 5.108 -8.297 -6.645 1.00 10.90 139 ILE B CA 1
ATOM 2156 C C . ILE B 1 139 ? 6.484 -7.863 -6.217 1.00 11.05 139 ILE B C 1
ATOM 2157 O O . ILE B 1 139 ? 6.795 -7.735 -5.030 1.00 11.86 139 ILE B O 1
ATOM 2162 N N . ALA B 1 140 ? 7.406 -7.776 -7.200 1.00 12.57 140 ALA B N 1
ATOM 2163 C CA . ALA B 1 140 ? 8.752 -7.275 -6.920 1.00 12.82 140 ALA B CA 1
ATOM 2164 C C . ALA B 1 140 ? 8.632 -5.809 -6.492 1.00 12.78 140 ALA B C 1
ATOM 2165 O O . ALA B 1 140 ? 7.837 -5.100 -7.109 1.00 11.35 140 ALA B O 1
ATOM 2167 N N . PRO B 1 141 ? 9.319 -5.436 -5.435 1.00 13.72 141 PRO B N 1
ATOM 2168 C CA . PRO B 1 141 ? 9.059 -4.089 -4.888 1.00 13.75 141 PRO B CA 1
ATOM 2169 C C . PRO B 1 141 ? 9.419 -3.028 -5.901 1.00 12.75 141 PRO B C 1
ATOM 2170 O O . PRO B 1 141 ? 8.736 -1.986 -5.982 1.00 11.37 141 PRO B O 1
ATOM 2174 N N . GLN B 1 142 ? 10.507 -3.228 -6.654 1.00 14.43 142 GLN B N 1
ATOM 2175 C CA . GLN B 1 142 ? 10.814 -2.196 -7.684 1.00 15.07 142 GLN B CA 1
ATOM 2176 C C . GLN B 1 142 ? 9.729 -2.084 -8.727 1.00 14.77 142 GLN B C 1
ATOM 2177 O O . GLN B 1 142 ? 9.458 -1.013 -9.303 1.00 14.58 142 GLN B O 1
ATOM 2183 N N . ASP B 1 143 ? 9.004 -3.165 -9.052 1.00 14.39 143 ASP B N 1
ATOM 2184 C CA . ASP B 1 143 ? 7.946 -3.172 -10.034 1.00 15.78 143 ASP B CA 1
ATOM 2185 C C . ASP B 1 143 ? 6.718 -2.403 -9.519 1.00 15.20 143 ASP B C 1
ATOM 2186 O O . ASP B 1 143 ? 6.131 -1.605 -10.260 1.00 14.48 143 ASP B O 1
ATOM 2191 N N . LEU B 1 144 ? 6.428 -2.662 -8.258 1.00 13.54 144 LEU B N 1
ATOM 2192 C CA . LEU B 1 144 ? 5.379 -1.858 -7.592 1.00 12.62 144 LEU B CA 1
ATOM 2193 C C . LEU B 1 144 ? 5.723 -0.386 -7.667 1.00 12.32 144 LEU B C 1
ATOM 2194 O O . LEU B 1 144 ? 4.857 0.454 -7.983 1.00 13.31 144 LEU B O 1
ATOM 2199 N N . ALA B 1 145 ? 6.963 -0.025 -7.365 1.00 12.80 145 ALA B N 1
ATOM 2200 C CA . ALA B 1 145 ? 7.319 1.406 -7.347 1.00 13.61 145 ALA B CA 1
ATOM 2201 C C . ALA B 1 145 ? 7.245 2.004 -8.732 1.00 13.71 145 ALA B C 1
ATOM 2202 O O . ALA B 1 145 ? 6.681 3.100 -8.851 1.00 13.85 145 ALA B O 1
ATOM 2204 N N . LYS B 1 146 ? 7.711 1.281 -9.732 1.00 14.35 146 LYS B N 1
ATOM 2205 C CA . LYS B 1 146 ? 7.621 1.822 -11.093 1.00 16.83 146 LYS B CA 1
ATOM 2206 C C . LYS B 1 146 ? 6.171 2.029 -11.511 1.00 14.68 146 LYS B C 1
ATOM 2207 O O . LYS B 1 146 ? 5.895 3.081 -12.093 1.00 16.10 146 LYS B O 1
ATOM 2213 N N . VAL B 1 147 ? 5.239 1.152 -11.217 1.00 13.12 147 VAL B N 1
ATOM 2214 C CA . VAL B 1 147 ? 3.845 1.370 -11.606 1.00 17.42 147 VAL B CA 1
ATOM 2215 C C . VAL B 1 147 ? 3.248 2.638 -10.991 1.00 17.43 147 VAL B C 1
ATOM 2216 O O . VAL B 1 147 ? 2.454 3.334 -11.620 1.00 18.24 147 VAL B O 1
ATOM 2220 N N . LEU B 1 148 ? 3.606 2.918 -9.757 1.00 16.98 148 LEU B N 1
ATOM 2221 C CA . LEU B 1 148 ? 3.032 4.025 -8.987 1.00 16.52 148 LEU B CA 1
ATOM 2222 C C . LEU B 1 148 ? 3.914 5.267 -9.009 1.00 16.72 148 LEU B C 1
ATOM 2223 O O . LEU B 1 148 ? 3.525 6.272 -8.440 1.00 17.07 148 LEU B O 1
ATOM 2228 N N . GLY B 1 149 ? 5.072 5.202 -9.647 1.00 17.12 149 GLY B N 1
ATOM 2229 C CA . GLY B 1 149 ? 6.129 6.207 -9.539 1.00 16.01 149 GLY B CA 1
ATOM 2230 C C . GLY B 1 149 ? 6.428 6.544 -8.081 1.00 18.04 149 GLY B C 1
ATOM 2231 O O . GLY B 1 149 ? 6.614 7.709 -7.681 1.00 17.27 149 GLY B O 1
ATOM 2232 N N . ALA B 1 150 ? 6.503 5.500 -7.259 1.00 16.70 150 ALA B N 1
ATOM 2233 C CA . ALA B 1 150 ? 6.683 5.646 -5.838 1.00 15.80 150 ALA B CA 1
ATOM 2234 C C . ALA B 1 150 ? 8.170 5.829 -5.496 1.00 17.06 150 ALA B C 1
ATOM 2235 O O . ALA B 1 150 ? 9.082 5.409 -6.214 1.00 16.41 150 ALA B O 1
ATOM 2237 N N . GLU B 1 151 ? 8.409 6.407 -4.318 1.00 16.61 151 GLU B N 1
ATOM 2238 C CA . GLU B 1 151 ? 9.788 6.442 -3.834 1.00 17.19 151 GLU B CA 1
ATOM 2239 C C . GLU B 1 151 ? 10.000 5.479 -2.684 1.00 15.82 151 GLU B C 1
ATOM 2240 O O . GLU B 1 151 ? 8.987 5.048 -2.120 1.00 13.34 151 GLU B O 1
ATOM 2246 N N . PHE B 1 152 ? 11.222 5.075 -2.386 1.00 13.92 152 PHE B N 1
ATOM 2247 C CA . PHE B 1 152 ? 11.526 4.241 -1.233 1.00 14.66 152 PHE B CA 1
ATOM 2248 C C . PHE B 1 152 ? 12.201 5.109 -0.173 1.00 15.98 152 PHE B C 1
ATOM 2249 O O . PHE B 1 152 ? 13.280 5.640 -0.495 1.00 17.32 152 PHE B O 1
ATOM 2257 N N . THR B 1 153 ? 11.609 5.189 0.998 1.00 15.62 153 THR B N 1
ATOM 2258 C CA . THR B 1 153 ? 12.077 6.045 2.077 1.00 15.45 153 THR B CA 1
ATOM 2259 C C . THR B 1 153 ? 11.790 5.384 3.409 1.00 13.98 153 THR B C 1
ATOM 2260 O O . THR B 1 153 ? 10.834 4.602 3.567 1.00 12.81 153 THR B O 1
ATOM 2264 N N . ASP B 1 154 ? 12.602 5.676 4.433 1.00 12.31 154 ASP B N 1
ATOM 2265 C CA . ASP B 1 154 ? 12.295 5.186 5.765 1.00 14.79 154 ASP B CA 1
ATOM 2266 C C . ASP B 1 154 ? 11.151 5.993 6.390 1.00 16.17 154 ASP B C 1
ATOM 2267 O O . ASP B 1 154 ? 11.279 7.215 6.634 1.00 14.93 154 ASP B O 1
ATOM 2272 N N . ILE B 1 155 ? 10.028 5.307 6.598 1.00 14.61 155 ILE B N 1
ATOM 2273 C CA . ILE B 1 155 ? 8.818 5.989 7.050 1.00 14.39 155 ILE B CA 1
ATOM 2274 C C . ILE B 1 155 ? 8.269 5.300 8.279 1.00 14.38 155 ILE B C 1
ATOM 2275 O O . ILE B 1 155 ? 7.107 5.534 8.625 1.00 15.58 155 ILE B O 1
ATOM 2280 N N . VAL B 1 156 ? 9.070 4.415 8.886 1.00 14.93 156 VAL B N 1
ATOM 2281 C CA . VAL B 1 156 ? 8.502 3.657 10.003 1.00 16.58 156 VAL B CA 1
ATOM 2282 C C . VAL B 1 156 ? 9.176 3.934 11.349 1.00 19.61 156 VAL B C 1
ATOM 2283 O O . VAL B 1 156 ? 10.251 4.520 11.431 1.00 19.82 156 VAL B O 1
ATOM 2287 N N . ASP B 1 157 ? 8.456 3.510 12.382 1.00 22.40 157 ASP B N 1
ATOM 2288 C CA . ASP B 1 157 ? 8.950 3.675 13.739 1.00 28.13 157 ASP B CA 1
ATOM 2289 C C . ASP B 1 157 ? 10.125 2.697 13.948 1.00 30.60 157 ASP B C 1
ATOM 2290 O O . ASP B 1 157 ? 10.177 1.666 13.314 1.00 27.69 157 ASP B O 1
ATOM 2295 N N . GLU B 1 158 ? 11.010 3.025 14.881 1.00 35.71 158 GLU B N 1
ATOM 2296 C CA . GLU B 1 158 ? 11.565 1.940 15.719 1.00 40.70 158 GLU B CA 1
ATOM 2297 C C . GLU B 1 158 ? 10.533 1.564 16.783 1.00 42.17 158 GLU B C 1
ATOM 2298 O O . GLU B 1 158 ? 10.220 2.478 17.590 1.00 44.13 158 GLU B O 1
#

Nearest PDB structures (foldseek):
  1dbx-assembly2_B  TM=1.003E+00  e=1.964E-31  Haemophilus influenzae
  1dbu-assembly1_A  TM=9.972E-01  e=1.327E-30  Haemophilus influenzae
  2dxa-assembly1_A  TM=9.855E-01  e=3.195E-23  Escherichia coli
  3ri0-assembly2_B  TM=8.812E-01  e=4.294E-13  Thermus thermophilus HB8
  3rij-assembly2_B  TM=8.898E-01  e=8.299E-13  Thermus thermophilus HB8

GO terms:
  GO:0043906 Ala-tRNA(Pro) deacylase activity (F, IDA)